Protein AF-A0A919SUX9-F1 (afdb_monomer_lite)

Secondary structure (DSSP, 8-state):
-PPPEEEESS-GGG-SSS---SS---BSS----HHHHHHHHTS-GGGEEEEEEEEEEEE-TTS-EEEEEEEEEEE-S-GGGHHHHHHHHHHHHHHTT--EEEEEE-TTS---HHHHHHHTTSEEEEESSPP---B---TTSPEEE--HHHHHHHHHHHHHSPBSSSSEEE-SSBEEETTHHHHHHHHSEEESHHHHHHHHHHTT-PPPPPHHHHHHHHHHHHHHHHS--

Sequence (229 aa):
MTHPYRLIPFPPVVLLTDPAPDEVVVDDSAPVDGYDRTLLDALDLGRTTGVWRAWRIDLAVDGTASATRVYLVESAQPAEELPALAERARQAIAASGHAAAVDVHQPETPLIPYRWTARANFALLWAAAPAMGFRHPDPDGAHEPLDGDEMLDALAYLEGAPLVTDTMHTDGTWIWPAAATDRLRRLGALPDPAFAAHIRDAGRDPAPVGAVTLHRALADLVRTRVAPR

Radius of gyration: 20.36 Å; chains: 1; bounding box: 46×34×64 Å

pLDDT: mean 83.05, std 15.56, range [33.88, 96.75]

Organism: NCBI:txid47988

Foldseek 3Di:
DDFDKDKAADDCVPPPPDPDDPDQDEAQPDDQDPLNVLLVVLDPQVFWAFKWKIWIWTADPVRDIDIAIEMETEGNDDPVCFVVSQVSSQVSSVVVVHGHHYHYDYQPPDDDVVVLSNLSRIYTPDGPDDDDDADEFDPPADWAADDPQLLVQLLLALVQFDDLDPFWGDLLHYIYGNCQNVVCVVPNTHGDPVVSVVSVVVTRHRHDDTPVSSSSVNVVVVVVVPDDD

Structure (mmCIF, N/CA/C/O backbone):
data_AF-A0A919SUX9-F1
#
_entry.id   AF-A0A919SUX9-F1
#
loop_
_atom_site.group_PDB
_atom_site.id
_atom_site.type_symbol
_atom_site.label_atom_id
_atom_site.label_alt_id
_atom_site.label_comp_id
_atom_site.label_asym_id
_atom_site.label_entity_id
_atom_site.label_seq_id
_atom_site.pdbx_PDB_ins_code
_atom_site.Cartn_x
_atom_site.Cartn_y
_atom_site.Cartn_z
_atom_site.occupancy
_atom_site.B_iso_or_equiv
_atom_site.auth_seq_id
_atom_site.auth_comp_id
_atom_site.auth_asym_id
_atom_site.auth_atom_id
_atom_site.pdbx_PDB_model_num
ATOM 1 N N . MET A 1 1 ? 1.823 18.569 24.398 1.00 33.88 1 MET A N 1
ATOM 2 C CA . MET A 1 1 ? 2.938 17.601 24.347 1.00 33.88 1 MET A CA 1
ATOM 3 C C . MET A 1 1 ? 2.362 16.303 23.820 1.00 33.88 1 MET A C 1
ATOM 5 O O . MET A 1 1 ? 1.478 15.759 24.464 1.00 33.88 1 MET A O 1
ATOM 9 N N . THR A 1 2 ? 2.743 15.884 22.617 1.00 40.34 2 THR A N 1
ATOM 10 C CA . THR A 1 2 ? 2.238 14.644 22.011 1.00 40.34 2 THR A CA 1
ATOM 11 C C . THR A 1 2 ? 2.990 13.481 22.644 1.00 40.34 2 THR A C 1
ATOM 13 O O . THR A 1 2 ? 4.215 13.437 22.551 1.00 40.34 2 THR A O 1
ATOM 16 N N . HIS A 1 3 ? 2.288 12.588 23.341 1.00 47.44 3 HIS A N 1
ATOM 17 C CA . HIS A 1 3 ? 2.902 11.365 23.850 1.00 47.44 3 HIS A CA 1
ATOM 18 C C . HIS A 1 3 ? 3.412 10.533 22.662 1.00 47.44 3 HIS A C 1
ATOM 20 O O . HIS A 1 3 ? 2.676 10.391 21.680 1.00 47.44 3 HIS A O 1
ATOM 26 N N . PRO A 1 4 ? 4.660 10.032 22.696 1.00 62.88 4 PRO A N 1
ATOM 27 C CA . PRO A 1 4 ? 5.164 9.178 21.634 1.00 62.88 4 PRO A CA 1
ATOM 28 C C . PRO A 1 4 ? 4.358 7.879 21.645 1.00 62.88 4 PRO A C 1
ATOM 30 O O . PRO A 1 4 ? 4.370 7.145 22.631 1.00 62.88 4 PRO A O 1
ATOM 33 N N . TYR A 1 5 ? 3.641 7.617 20.558 1.00 62.28 5 TYR A N 1
ATOM 34 C CA . TYR A 1 5 ? 2.975 6.343 20.331 1.00 62.28 5 TYR A CA 1
ATOM 35 C C . TYR A 1 5 ? 3.711 5.572 19.241 1.00 62.28 5 TYR A C 1
ATOM 37 O O . TYR A 1 5 ? 4.268 6.164 18.313 1.00 62.28 5 TYR A O 1
ATOM 45 N N . ARG A 1 6 ? 3.706 4.243 19.348 1.00 74.19 6 ARG A N 1
ATOM 46 C CA . ARG A 1 6 ? 4.318 3.339 18.364 1.00 74.19 6 ARG A CA 1
ATOM 47 C C . ARG A 1 6 ? 3.236 2.506 17.692 1.00 74.19 6 ARG A C 1
ATOM 49 O O . ARG A 1 6 ? 2.325 2.049 18.369 1.00 74.19 6 ARG A O 1
ATOM 56 N N . LEU A 1 7 ? 3.335 2.296 16.384 1.00 72.69 7 LEU A N 1
ATOM 57 C CA . LEU A 1 7 ? 2.477 1.368 15.645 1.00 72.69 7 LEU A CA 1
ATOM 58 C C . LEU A 1 7 ? 3.265 0.095 15.344 1.00 72.69 7 LEU A C 1
ATOM 60 O O . LEU A 1 7 ? 4.425 0.180 14.951 1.00 72.69 7 LEU A O 1
ATOM 64 N N . ILE A 1 8 ? 2.645 -1.062 15.555 1.00 73.25 8 ILE A N 1
ATOM 65 C CA . ILE A 1 8 ? 3.226 -2.384 15.288 1.00 73.25 8 ILE A CA 1
ATOM 66 C C . ILE A 1 8 ? 2.202 -3.267 14.551 1.00 73.25 8 ILE A C 1
ATOM 68 O O . ILE A 1 8 ? 1.004 -3.167 14.832 1.00 73.25 8 ILE A O 1
ATOM 72 N N . PRO A 1 9 ? 2.626 -4.174 13.661 1.00 70.25 9 PRO A N 1
ATOM 73 C CA . PRO A 1 9 ? 1.699 -4.986 12.860 1.00 70.25 9 PRO A CA 1
ATOM 74 C C . PRO A 1 9 ? 1.143 -6.205 13.618 1.00 70.25 9 PRO A C 1
ATOM 76 O O . PRO A 1 9 ? 0.092 -6.749 13.264 1.00 70.25 9 PRO A O 1
ATOM 79 N N . PHE A 1 10 ? 1.822 -6.626 14.690 1.00 67.50 10 PHE A N 1
ATOM 80 C CA . PHE A 1 10 ? 1.519 -7.844 15.443 1.00 67.50 10 PHE A CA 1
ATOM 81 C C . PHE A 1 10 ? 0.939 -7.552 16.828 1.00 67.50 10 PHE A C 1
ATOM 83 O O . PHE A 1 10 ? 1.231 -6.504 17.408 1.00 67.50 10 PHE A O 1
ATOM 90 N N . PRO A 1 11 ? 0.128 -8.468 17.392 1.00 60.59 11 PRO A N 1
ATOM 91 C CA . PRO A 1 11 ? -0.341 -8.332 18.762 1.00 60.59 11 PRO A CA 1
ATOM 92 C C . PRO A 1 11 ? 0.835 -8.248 19.753 1.00 60.59 11 PRO A C 1
ATOM 94 O O . PRO A 1 11 ? 1.830 -8.961 19.605 1.00 60.59 11 PRO A O 1
ATOM 97 N N . PRO A 1 12 ? 0.715 -7.426 20.809 1.00 61.50 12 PRO A N 1
ATOM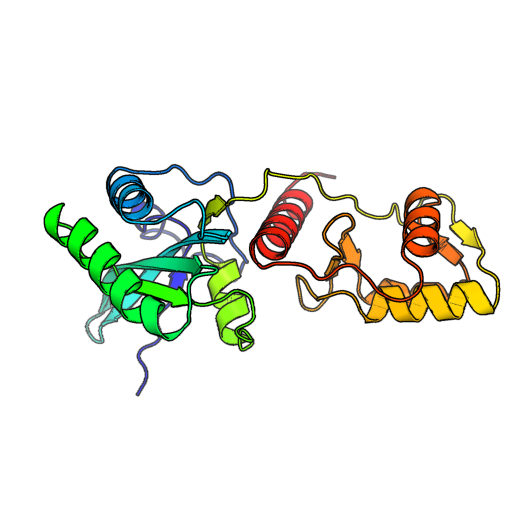 98 C CA . PRO A 1 12 ? 1.816 -7.074 21.714 1.00 61.50 12 PRO A CA 1
ATOM 99 C C . PRO A 1 12 ? 2.343 -8.226 22.581 1.00 61.50 12 PRO A C 1
ATOM 101 O O . PRO A 1 12 ? 3.325 -8.042 23.294 1.00 61.50 12 PRO A O 1
ATOM 104 N N . VAL A 1 13 ? 1.752 -9.425 22.511 1.00 56.50 13 VAL A N 1
ATOM 105 C CA . VAL A 1 13 ? 2.256 -10.620 23.217 1.00 56.50 13 VAL A CA 1
ATOM 106 C C . VAL A 1 13 ? 3.697 -10.959 22.789 1.00 56.50 13 VAL A C 1
ATOM 108 O O . VAL A 1 13 ? 4.426 -11.592 23.542 1.00 56.50 13 VAL A O 1
ATOM 111 N N . VAL A 1 14 ? 4.138 -10.468 21.624 1.00 49.53 14 VAL A N 1
ATOM 112 C CA . VAL A 1 14 ? 5.489 -10.667 21.068 1.00 49.53 14 VAL A CA 1
ATOM 113 C C . VAL A 1 14 ? 6.520 -9.627 21.571 1.00 49.53 14 VAL A C 1
ATOM 115 O O . VAL A 1 14 ? 7.696 -9.741 21.253 1.00 49.53 14 VAL A O 1
ATOM 118 N N . LEU A 1 15 ? 6.137 -8.620 22.373 1.00 47.47 15 LEU A N 1
ATOM 119 C CA . LEU A 1 15 ? 6.971 -7.417 22.584 1.00 47.47 15 LEU A CA 1
ATOM 120 C C . LEU A 1 15 ? 7.422 -7.099 24.010 1.00 47.47 15 LEU A C 1
ATOM 122 O O . LEU A 1 15 ? 8.122 -6.109 24.205 1.00 47.47 15 LEU A O 1
ATOM 126 N N . LEU A 1 16 ? 7.064 -7.889 25.020 1.00 46.47 16 LEU A N 1
ATOM 127 C CA . LEU A 1 16 ? 7.477 -7.561 26.392 1.00 46.47 16 LEU A CA 1
ATOM 128 C C . LEU A 1 16 ? 8.936 -7.935 26.717 1.00 46.47 16 LEU A C 1
ATOM 130 O O . LEU A 1 16 ? 9.382 -7.662 27.828 1.00 46.47 16 LEU A O 1
ATOM 134 N N . THR A 1 17 ? 9.691 -8.523 25.782 1.00 40.19 17 THR A N 1
ATOM 135 C CA . THR A 1 17 ? 11.058 -9.014 26.053 1.00 40.19 17 THR A CA 1
ATOM 136 C C . THR A 1 17 ? 12.153 -8.547 25.098 1.00 40.19 17 THR A C 1
ATOM 138 O O . THR A 1 17 ? 13.303 -8.894 25.340 1.00 40.19 17 THR A O 1
ATOM 141 N N . ASP A 1 18 ? 11.865 -7.745 24.073 1.00 36.72 18 ASP A N 1
ATOM 142 C CA . ASP A 1 18 ? 12.903 -7.274 23.145 1.00 36.72 18 ASP A CA 1
ATOM 143 C C . ASP A 1 18 ? 12.576 -5.851 22.668 1.00 36.72 18 ASP A C 1
ATOM 145 O O . ASP A 1 18 ? 11.411 -5.590 22.338 1.00 36.72 18 AS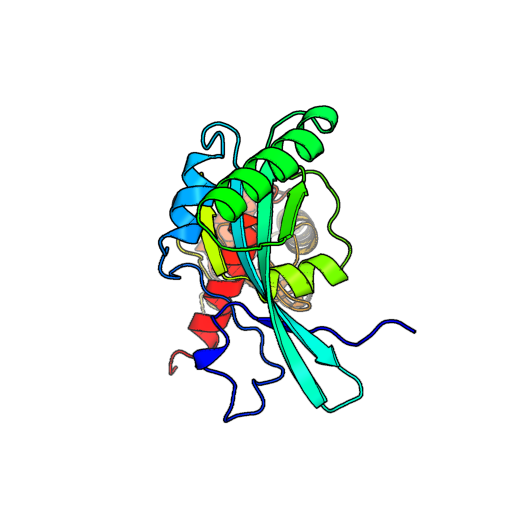P A O 1
ATOM 149 N N . PRO A 1 19 ? 13.528 -4.896 22.620 1.00 38.22 19 PRO A N 1
ATOM 150 C CA . PRO A 1 19 ? 13.328 -3.694 21.824 1.00 38.22 19 PRO A CA 1
ATOM 151 C C . PRO A 1 19 ? 13.039 -4.122 20.383 1.00 38.22 19 PRO A C 1
ATOM 153 O O . PRO A 1 19 ? 13.941 -4.528 19.658 1.00 38.22 19 PRO A O 1
ATOM 156 N N . ALA A 1 20 ? 11.770 -4.050 19.963 1.00 44.03 20 ALA A N 1
ATOM 157 C CA . ALA A 1 20 ? 11.439 -4.316 18.570 1.00 44.03 20 ALA A CA 1
ATOM 158 C C . ALA A 1 20 ? 12.286 -3.396 17.685 1.00 44.03 20 ALA A C 1
ATOM 160 O O . ALA A 1 20 ? 12.331 -2.191 17.975 1.00 44.03 20 ALA A O 1
ATOM 161 N N . PRO A 1 21 ? 12.928 -3.947 16.645 1.00 42.62 21 PRO A N 1
ATOM 162 C CA . PRO A 1 21 ? 13.951 -3.251 15.882 1.00 42.62 21 PRO A CA 1
ATOM 163 C C . PRO A 1 21 ? 13.400 -1.959 15.265 1.00 42.62 21 PRO A C 1
ATOM 165 O O . PRO A 1 21 ? 12.194 -1.829 15.043 1.00 42.62 21 PRO A O 1
ATOM 168 N N . ASP A 1 22 ? 14.290 -1.026 14.926 1.00 51.19 22 ASP A N 1
ATOM 169 C CA . ASP A 1 22 ? 14.010 0.130 14.050 1.00 51.19 22 ASP A CA 1
ATOM 170 C C . ASP A 1 22 ? 13.652 -0.297 12.602 1.00 51.19 22 ASP A C 1
ATOM 172 O O . ASP A 1 22 ? 13.662 0.501 11.666 1.00 51.19 22 ASP A O 1
ATOM 176 N N . GLU A 1 23 ? 13.372 -1.583 12.397 1.00 56.00 23 GLU A N 1
ATOM 177 C CA . GLU A 1 23 ? 13.182 -2.234 11.115 1.00 56.00 23 GLU A CA 1
ATOM 178 C C . GLU A 1 23 ? 11.712 -2.186 10.692 1.00 56.00 23 GLU A C 1
ATOM 180 O O . GLU A 1 23 ? 10.789 -2.286 11.502 1.00 56.00 23 GLU A O 1
ATOM 185 N N . VAL A 1 24 ? 11.498 -2.024 9.390 1.00 57.44 24 VAL A N 1
ATOM 186 C CA . VAL A 1 24 ? 10.174 -2.080 8.773 1.00 57.44 24 VAL A CA 1
ATOM 187 C C . VAL A 1 24 ? 9.641 -3.510 8.866 1.00 57.44 24 VAL A C 1
ATOM 189 O O . VAL A 1 24 ? 10.214 -4.424 8.276 1.00 57.44 24 VAL A O 1
ATOM 192 N N . VAL A 1 25 ? 8.525 -3.699 9.573 1.00 62.00 25 VAL A N 1
ATOM 193 C CA . VAL A 1 25 ? 7.867 -5.001 9.733 1.00 62.00 25 VAL A CA 1
ATOM 194 C C . VAL A 1 25 ? 6.543 -4.983 8.970 1.00 62.00 25 VAL A C 1
ATOM 196 O O . VAL A 1 25 ? 5.573 -4.371 9.411 1.00 62.00 25 VAL A O 1
ATOM 199 N N . VAL A 1 26 ? 6.503 -5.659 7.820 1.00 68.75 26 VAL A N 1
ATOM 200 C CA . VAL A 1 26 ? 5.313 -5.759 6.957 1.00 68.75 26 VAL A CA 1
ATOM 201 C C . VAL A 1 26 ? 4.869 -7.215 6.869 1.00 68.75 26 VAL A C 1
ATOM 203 O O . VAL A 1 26 ? 5.700 -8.091 6.642 1.00 68.75 26 VAL A O 1
ATOM 206 N N . ASP A 1 27 ? 3.569 -7.474 7.022 1.00 69.62 27 ASP A N 1
ATOM 207 C CA . ASP A 1 27 ? 2.983 -8.811 6.872 1.00 69.62 27 ASP A CA 1
ATOM 208 C C . ASP A 1 27 ? 1.681 -8.747 6.063 1.00 69.62 27 ASP A C 1
ATOM 210 O O . ASP A 1 27 ? 0.728 -8.071 6.450 1.00 69.62 27 ASP A O 1
ATOM 214 N N . ASP A 1 28 ? 1.629 -9.468 4.944 1.00 72.69 28 ASP A N 1
ATOM 215 C CA . ASP A 1 28 ? 0.432 -9.635 4.109 1.00 72.69 28 ASP A CA 1
ATOM 216 C C . ASP A 1 28 ? -0.252 -11.002 4.279 1.00 72.69 28 ASP A C 1
ATOM 218 O O . ASP A 1 28 ? -1.220 -11.306 3.582 1.00 72.69 28 ASP A O 1
ATOM 222 N N . SER A 1 29 ? 0.258 -11.819 5.202 1.00 69.12 29 SER A N 1
ATOM 223 C CA . SER A 1 29 ? -0.204 -13.170 5.520 1.00 69.12 29 SER A CA 1
ATOM 224 C C . SER A 1 29 ? -0.791 -13.276 6.929 1.00 69.12 29 SER A C 1
ATOM 226 O O . SER A 1 29 ? -1.039 -14.376 7.433 1.00 69.12 29 SER A O 1
ATOM 228 N N . ALA A 1 30 ? -1.021 -12.131 7.574 1.00 72.75 30 ALA A N 1
ATOM 229 C CA . ALA A 1 30 ? -1.392 -12.082 8.973 1.00 72.75 30 ALA A CA 1
ATOM 230 C C . ALA A 1 30 ? -2.693 -12.851 9.247 1.00 72.75 30 ALA A C 1
ATOM 232 O O . ALA A 1 30 ? -3.691 -12.676 8.540 1.00 72.75 30 ALA A O 1
ATOM 233 N N . PRO A 1 31 ? -2.736 -13.665 10.318 1.00 78.31 31 PRO A N 1
ATOM 234 C CA . PRO A 1 31 ? -3.943 -14.392 10.662 1.00 78.31 31 PRO A CA 1
ATOM 235 C C . PRO A 1 31 ? -5.070 -13.423 11.042 1.00 78.31 31 PRO A C 1
ATOM 237 O O . PRO A 1 31 ? -4.873 -12.465 11.802 1.00 78.31 31 PRO A O 1
ATOM 240 N N . VAL A 1 32 ? -6.262 -13.724 10.524 1.00 86.44 32 VAL A N 1
ATOM 241 C CA . VAL A 1 32 ? -7.519 -13.013 10.793 1.00 86.44 32 VAL A CA 1
ATOM 242 C C . VAL A 1 32 ? -8.199 -13.644 12.012 1.00 86.44 32 VAL A C 1
ATOM 244 O O . VAL A 1 32 ? -8.613 -14.812 11.981 1.00 86.44 32 VAL A O 1
ATOM 247 N N . ASP A 1 33 ? -8.323 -12.881 13.098 1.00 87.88 33 ASP A N 1
ATOM 248 C CA . ASP A 1 33 ? -8.989 -13.322 14.328 1.00 87.88 33 ASP A CA 1
ATOM 249 C C . ASP A 1 33 ? -10.499 -12.999 14.347 1.00 87.88 33 ASP A C 1
ATOM 251 O O . ASP A 1 33 ? -11.095 -12.659 13.325 1.00 87.88 33 ASP A O 1
ATOM 255 N N . GLY A 1 34 ? -11.167 -13.213 15.485 1.00 87.06 34 GLY A N 1
ATOM 256 C CA . GLY A 1 34 ? -12.608 -12.972 15.616 1.00 87.06 34 GLY A CA 1
ATOM 257 C C . GLY A 1 34 ? -13.001 -11.498 15.473 1.00 87.06 34 GLY A C 1
ATOM 258 O O . GLY A 1 34 ? -14.012 -11.205 14.846 1.00 87.06 34 GLY A O 1
ATOM 259 N N . TYR A 1 35 ? -12.190 -10.571 15.990 1.00 91.94 35 TYR A N 1
ATOM 260 C CA . TYR A 1 35 ? -12.469 -9.135 15.890 1.00 91.94 35 TYR A CA 1
ATOM 261 C C . TYR A 1 35 ? -12.210 -8.614 14.479 1.00 91.94 35 TYR A C 1
ATOM 263 O O . TYR A 1 35 ? -12.949 -7.762 13.990 1.00 91.94 35 TYR A O 1
ATOM 271 N N . ASP A 1 36 ? -11.202 -9.168 13.804 1.00 92.12 36 ASP A N 1
ATOM 272 C CA . ASP A 1 36 ? -10.945 -8.870 12.397 1.00 92.12 36 ASP A CA 1
ATOM 273 C C . ASP A 1 36 ? -12.114 -9.319 11.514 1.00 92.12 36 ASP A C 1
ATOM 275 O O . ASP A 1 36 ? -12.541 -8.564 10.645 1.00 92.12 36 ASP A O 1
ATOM 279 N N . ARG A 1 37 ? -12.688 -10.505 11.767 1.00 93.50 37 ARG A N 1
ATOM 280 C CA . ARG A 1 37 ? -13.903 -10.956 11.066 1.00 93.50 37 ARG A CA 1
ATOM 281 C C . ARG A 1 37 ? -15.084 -10.024 11.325 1.00 93.50 37 ARG A C 1
ATOM 283 O O . ARG A 1 37 ? -15.707 -9.592 10.368 1.00 93.50 37 ARG A O 1
ATOM 290 N N . THR A 1 38 ? -15.322 -9.635 12.581 1.00 95.62 38 THR A N 1
ATOM 291 C CA . THR A 1 38 ? -16.378 -8.668 12.931 1.00 95.62 38 THR A CA 1
ATOM 292 C C . THR A 1 38 ? -16.234 -7.349 12.171 1.00 95.62 38 THR A C 1
ATOM 294 O O . THR A 1 38 ? -17.233 -6.788 11.726 1.00 95.62 38 THR A O 1
ATOM 297 N N . LEU A 1 39 ? -15.004 -6.844 12.009 1.00 95.56 39 LEU A N 1
ATOM 298 C CA . LEU A 1 39 ? -14.755 -5.672 11.175 1.00 95.56 39 LEU A CA 1
ATOM 299 C C . LEU A 1 39 ? -15.121 -5.951 9.716 1.00 95.56 39 LEU A C 1
ATOM 301 O O . LEU A 1 39 ? -15.879 -5.182 9.139 1.00 95.56 39 LEU A O 1
ATOM 305 N N . LEU A 1 40 ? -14.570 -7.014 9.123 1.00 95.38 40 LEU A N 1
ATOM 306 C CA . LEU A 1 40 ? -14.762 -7.336 7.706 1.00 95.38 40 LEU A CA 1
ATOM 307 C C . LEU A 1 40 ? -16.243 -7.543 7.359 1.00 95.38 40 LEU A C 1
ATOM 309 O O . LEU A 1 40 ? -16.692 -7.039 6.334 1.00 95.38 40 LEU A O 1
ATOM 313 N N . ASP A 1 41 ? -17.005 -8.191 8.240 1.00 95.31 41 ASP A N 1
ATOM 314 C CA . ASP A 1 41 ? -18.447 -8.410 8.085 1.00 95.31 41 ASP A CA 1
ATOM 315 C C . ASP A 1 41 ? -19.258 -7.101 8.161 1.00 95.31 41 ASP A C 1
ATOM 317 O O . ASP A 1 41 ? -20.365 -7.017 7.629 1.00 95.31 41 ASP A O 1
ATOM 321 N N . ALA A 1 42 ? -18.720 -6.062 8.810 1.00 95.44 42 ALA A N 1
ATOM 322 C CA . ALA A 1 42 ? -19.342 -4.740 8.892 1.00 95.44 42 ALA A CA 1
ATOM 323 C C . ALA A 1 42 ? -19.039 -3.842 7.675 1.00 95.44 42 ALA A C 1
ATOM 325 O O . ALA A 1 42 ? -19.622 -2.757 7.554 1.00 95.44 42 ALA A O 1
ATOM 326 N N . LEU A 1 43 ? -18.123 -4.255 6.792 1.00 96.12 43 LEU A N 1
ATOM 327 C CA . LEU A 1 43 ? -17.724 -3.507 5.602 1.00 96.12 43 LEU A CA 1
ATOM 328 C C . LEU A 1 43 ? -18.482 -3.983 4.357 1.00 96.12 43 LEU A C 1
ATOM 330 O O . LEU A 1 43 ? -18.783 -5.162 4.192 1.00 96.12 43 LEU A O 1
ATOM 334 N N . ASP A 1 44 ? -18.714 -3.065 3.416 1.00 94.62 44 ASP A N 1
ATOM 335 C CA . ASP A 1 44 ? -19.059 -3.438 2.042 1.00 94.62 44 ASP A CA 1
ATOM 336 C C . ASP A 1 44 ? -17.768 -3.765 1.283 1.00 94.62 44 ASP A C 1
ATOM 338 O O . ASP A 1 44 ? -17.088 -2.875 0.758 1.00 94.62 44 ASP A O 1
ATOM 342 N N . LEU A 1 45 ? -17.407 -5.049 1.243 1.00 93.56 45 LEU A N 1
ATOM 343 C CA . LEU A 1 45 ? -16.198 -5.505 0.556 1.00 93.56 45 LEU A CA 1
ATOM 344 C C . LEU A 1 45 ? -16.240 -5.251 -0.959 1.00 93.56 45 LEU A C 1
ATOM 346 O O . LEU A 1 45 ? -15.186 -5.126 -1.572 1.00 93.56 45 LEU A O 1
ATOM 350 N N . GLY A 1 46 ? -17.423 -5.086 -1.564 1.00 93.75 46 GLY A N 1
ATOM 351 C CA . GLY A 1 46 ? -17.548 -4.691 -2.972 1.00 93.75 46 GLY A CA 1
ATOM 352 C C . GLY A 1 46 ? -17.097 -3.252 -3.243 1.00 93.75 46 GLY A C 1
ATOM 353 O O . GLY A 1 46 ? -16.809 -2.899 -4.385 1.00 93.75 46 GLY A O 1
ATOM 354 N N . ARG A 1 47 ? -17.007 -2.424 -2.195 1.00 94.19 47 ARG A N 1
ATOM 355 C CA . ARG A 1 47 ? -16.523 -1.037 -2.246 1.00 94.19 47 ARG A CA 1
ATOM 356 C C . ARG A 1 47 ? -15.264 -0.806 -1.412 1.00 94.19 47 ARG A C 1
ATOM 358 O O . ARG A 1 47 ? -14.840 0.337 -1.268 1.00 94.19 47 ARG A O 1
ATOM 365 N N . THR A 1 48 ? -14.672 -1.855 -0.852 1.00 94.94 48 THR A N 1
ATOM 366 C CA . THR A 1 48 ? -13.449 -1.769 -0.047 1.00 94.94 48 THR A CA 1
ATOM 367 C C . THR A 1 48 ? -12.260 -2.159 -0.919 1.00 94.94 48 THR A C 1
ATOM 369 O O . THR A 1 48 ? -12.311 -3.164 -1.619 1.00 94.94 48 THR A O 1
ATOM 372 N N . THR A 1 49 ? -11.174 -1.392 -0.874 1.00 93.00 49 THR A N 1
ATOM 373 C CA . THR A 1 49 ? -9.947 -1.693 -1.630 1.00 93.00 49 THR A CA 1
ATOM 374 C C . THR A 1 49 ? -8.987 -2.540 -0.802 1.00 93.00 49 THR A C 1
ATOM 376 O O . THR A 1 49 ? -8.446 -3.535 -1.290 1.00 93.00 49 THR A O 1
ATOM 379 N N . GLY A 1 50 ? -8.798 -2.169 0.467 1.00 92.06 50 GLY A N 1
ATOM 380 C CA . GLY A 1 50 ? -7.882 -2.841 1.380 1.00 92.06 50 GLY A CA 1
ATOM 381 C C . GLY A 1 50 ? -8.202 -2.558 2.842 1.00 92.06 50 GLY A C 1
ATOM 382 O O . GLY A 1 50 ? -8.730 -1.499 3.189 1.00 92.06 50 GLY A O 1
ATOM 383 N N . VAL A 1 51 ? -7.879 -3.529 3.692 1.00 93.50 51 VAL A N 1
ATOM 384 C CA . VAL A 1 51 ? -8.050 -3.468 5.143 1.00 93.50 51 VAL A CA 1
ATOM 385 C C . VAL A 1 51 ? -6.747 -3.871 5.806 1.00 93.50 51 VAL A C 1
ATOM 387 O O . VAL A 1 51 ? -6.224 -4.961 5.565 1.00 93.50 51 VAL A O 1
ATOM 390 N N . TRP A 1 52 ? -6.250 -3.004 6.679 1.00 92.44 52 TRP A N 1
ATOM 391 C CA . TRP A 1 52 ? -5.018 -3.214 7.420 1.00 92.44 52 TRP A CA 1
ATOM 392 C C . TRP A 1 52 ? -5.257 -3.136 8.927 1.00 92.44 52 TRP A C 1
ATOM 394 O O . TRP A 1 52 ? -6.123 -2.390 9.388 1.00 92.44 52 TRP A O 1
ATOM 404 N N . ARG A 1 53 ? -4.434 -3.845 9.702 1.00 91.88 53 ARG A N 1
ATOM 405 C CA . ARG A 1 53 ? -4.440 -3.839 11.171 1.00 91.88 53 ARG A CA 1
ATOM 406 C C . ARG A 1 53 ? -3.069 -3.500 11.737 1.00 91.88 53 ARG A C 1
ATOM 408 O O . ARG A 1 53 ? -2.075 -4.093 11.341 1.00 91.88 53 ARG A O 1
ATOM 415 N N . ALA A 1 54 ? -3.042 -2.647 12.747 1.00 88.06 54 ALA A N 1
ATOM 416 C CA . ALA A 1 54 ? -1.900 -2.466 13.631 1.00 88.06 54 ALA A CA 1
ATOM 417 C C . ALA A 1 54 ? -2.352 -2.394 15.089 1.00 88.06 54 ALA A C 1
ATOM 419 O O . ALA A 1 54 ? -3.543 -2.366 15.410 1.00 88.06 54 ALA A O 1
ATOM 420 N N . TRP A 1 55 ? -1.378 -2.327 15.980 1.00 85.81 55 TRP A N 1
ATOM 421 C CA . TRP A 1 55 ? -1.559 -1.991 17.377 1.00 85.81 55 TRP A CA 1
ATOM 422 C C . TRP A 1 55 ? -0.811 -0.701 17.665 1.00 85.81 55 TRP A C 1
ATOM 424 O O . TRP A 1 55 ? 0.373 -0.580 17.363 1.00 85.81 55 TRP A O 1
ATOM 434 N N . ARG A 1 56 ? -1.507 0.271 18.248 1.00 85.50 56 ARG A N 1
ATOM 435 C CA . ARG A 1 56 ? -0.895 1.467 18.812 1.00 85.50 56 ARG A CA 1
ATOM 436 C C . ARG A 1 56 ? -0.503 1.182 20.252 1.00 85.50 56 ARG A C 1
ATOM 438 O O . ARG A 1 56 ? -1.370 0.877 21.067 1.00 85.50 56 ARG A O 1
ATOM 445 N N . ILE A 1 57 ? 0.784 1.288 20.544 1.00 82.38 57 ILE A N 1
ATOM 446 C CA . ILE A 1 57 ? 1.333 1.211 21.890 1.00 82.38 57 ILE A CA 1
ATOM 447 C C . ILE A 1 57 ? 1.476 2.630 22.423 1.00 82.38 57 ILE A C 1
ATOM 449 O O . ILE A 1 57 ? 2.242 3.427 21.878 1.00 82.38 57 ILE A O 1
ATOM 453 N N . ASP A 1 58 ? 0.729 2.922 23.479 1.00 81.50 58 ASP A N 1
ATOM 454 C CA . ASP A 1 58 ? 0.760 4.188 24.199 1.00 81.50 58 ASP A CA 1
ATOM 455 C C . ASP A 1 58 ? 1.447 3.955 25.554 1.00 81.50 58 ASP A C 1
ATOM 457 O O . ASP A 1 58 ? 1.037 3.068 26.310 1.00 81.50 58 ASP A O 1
ATOM 461 N N . LEU A 1 59 ? 2.493 4.732 25.859 1.00 79.06 59 LEU A N 1
ATOM 462 C CA . LEU A 1 59 ? 3.227 4.662 27.126 1.00 79.06 59 LEU A CA 1
ATOM 463 C C . LEU A 1 59 ? 2.845 5.842 28.026 1.00 79.06 59 LEU A C 1
ATOM 465 O O . LEU A 1 59 ? 3.058 7.007 27.675 1.00 79.06 59 LEU A O 1
ATOM 469 N N . ALA A 1 60 ? 2.286 5.539 29.192 1.00 79.69 60 ALA A N 1
ATOM 470 C CA . ALA A 1 60 ? 1.969 6.526 30.210 1.00 79.69 60 ALA A CA 1
ATOM 471 C C . ALA A 1 60 ? 3.234 7.011 30.940 1.00 79.69 60 ALA A C 1
ATOM 473 O O . ALA A 1 60 ? 4.276 6.356 30.945 1.00 79.69 60 ALA A O 1
ATOM 474 N N . VAL A 1 61 ? 3.135 8.178 31.585 1.00 78.38 61 VAL A N 1
ATOM 475 C CA . VAL A 1 61 ? 4.251 8.800 32.329 1.00 78.38 61 VAL A CA 1
ATOM 476 C C . VAL A 1 61 ? 4.731 7.921 33.490 1.00 78.38 61 VAL A C 1
ATOM 478 O O . VAL A 1 61 ? 5.902 7.966 33.849 1.00 78.38 61 VAL A O 1
ATOM 481 N N . ASP A 1 62 ? 3.843 7.101 34.051 1.00 82.69 62 ASP A N 1
ATOM 482 C CA . ASP A 1 62 ? 4.151 6.136 35.112 1.00 82.69 62 ASP A CA 1
ATOM 483 C C . ASP A 1 62 ? 4.793 4.831 34.597 1.00 82.69 62 ASP A C 1
ATOM 485 O O . ASP A 1 62 ? 5.070 3.928 35.384 1.00 82.69 62 ASP A O 1
ATOM 489 N N . GLY A 1 63 ? 5.047 4.731 33.287 1.00 75.56 63 GLY A N 1
ATOM 490 C CA . GLY A 1 63 ? 5.623 3.555 32.640 1.00 75.56 63 GLY A CA 1
ATOM 491 C C . GLY A 1 63 ? 4.601 2.488 32.243 1.00 75.56 63 GLY A C 1
ATOM 492 O O . GLY A 1 63 ? 4.991 1.469 31.673 1.00 75.56 63 GLY A O 1
ATOM 493 N N . THR A 1 64 ? 3.306 2.697 32.489 1.00 79.31 64 THR A N 1
ATOM 494 C CA . THR A 1 64 ? 2.261 1.758 32.064 1.00 79.31 64 THR A CA 1
ATOM 495 C C . THR A 1 64 ? 2.092 1.805 30.547 1.00 79.31 64 THR A C 1
ATOM 497 O O . THR A 1 64 ? 1.800 2.857 29.978 1.00 79.31 64 THR A O 1
ATOM 500 N N . ALA A 1 65 ? 2.243 0.663 29.875 1.00 79.69 65 ALA A N 1
ATOM 501 C CA . ALA A 1 65 ? 1.959 0.533 28.449 1.00 79.69 65 ALA A CA 1
ATOM 502 C C . ALA A 1 65 ? 0.516 0.065 28.225 1.00 79.69 65 ALA A C 1
ATOM 504 O O . ALA A 1 65 ? 0.031 -0.849 28.893 1.00 79.69 65 ALA A O 1
ATOM 505 N N . SER A 1 66 ? -0.158 0.657 27.243 1.00 81.56 66 SER A N 1
ATOM 506 C CA . SER A 1 66 ? -1.447 0.183 26.740 1.00 81.56 66 SER A CA 1
ATOM 507 C C . SER A 1 66 ? -1.357 -0.083 25.244 1.00 81.56 66 SER A C 1
ATOM 509 O O . SER A 1 66 ? -0.580 0.556 24.539 1.00 81.56 66 SER A O 1
ATOM 511 N N . ALA A 1 67 ? -2.135 -1.051 24.765 1.00 84.50 67 ALA A N 1
ATOM 512 C CA . ALA A 1 67 ? -2.172 -1.427 23.362 1.00 84.50 67 ALA A CA 1
ATOM 513 C C . ALA A 1 67 ? -3.593 -1.268 22.822 1.00 84.50 67 ALA A C 1
ATOM 515 O O . ALA A 1 67 ? -4.514 -1.956 23.260 1.00 84.50 67 ALA A O 1
ATOM 516 N N . THR A 1 68 ? -3.760 -0.372 21.857 1.00 87.06 68 THR A N 1
ATOM 517 C CA . THR A 1 68 ? -5.030 -0.138 21.167 1.00 87.06 68 THR A CA 1
ATOM 518 C C . THR A 1 68 ? -4.973 -0.775 19.790 1.00 87.06 68 THR A C 1
ATOM 520 O O . THR A 1 68 ? -4.062 -0.483 19.019 1.00 87.06 68 THR A O 1
ATOM 523 N N . ARG A 1 69 ? -5.951 -1.612 19.438 1.00 90.25 69 ARG A N 1
ATOM 524 C CA . ARG A 1 69 ? -6.066 -2.117 18.067 1.00 90.25 69 ARG A CA 1
ATOM 525 C C . ARG A 1 69 ? -6.511 -0.990 17.131 1.00 90.25 69 ARG A C 1
ATOM 527 O O . ARG A 1 69 ? -7.449 -0.257 17.447 1.00 90.25 69 ARG A O 1
ATOM 534 N N . VAL A 1 70 ? -5.841 -0.851 15.992 1.00 90.94 70 VAL A N 1
ATOM 535 C CA . VAL A 1 70 ? -6.110 0.176 14.980 1.00 90.94 70 VAL A CA 1
ATOM 536 C C . VAL A 1 70 ? -6.339 -0.491 13.634 1.00 90.94 70 VAL A C 1
ATOM 538 O O . VAL A 1 70 ? -5.510 -1.278 13.180 1.00 90.94 70 VAL A O 1
ATOM 541 N N . TYR A 1 71 ? -7.440 -0.140 12.983 1.00 92.56 71 TYR A N 1
ATOM 542 C CA . TYR A 1 71 ? -7.746 -0.546 11.622 1.00 92.56 71 TYR A CA 1
ATOM 543 C C . TYR A 1 71 ? -7.665 0.643 10.680 1.00 92.56 71 TYR A C 1
ATOM 545 O O . TYR A 1 71 ? -8.179 1.718 10.987 1.00 92.56 71 TYR A O 1
ATOM 553 N N . LEU A 1 72 ? -7.038 0.420 9.530 1.00 91.25 72 LEU A N 1
ATOM 554 C CA . LEU A 1 72 ? -7.059 1.337 8.401 1.00 91.25 72 LEU A CA 1
ATOM 555 C C . LEU A 1 72 ? -7.863 0.673 7.286 1.00 91.25 72 LEU A C 1
ATOM 557 O O . LEU A 1 72 ? -7.570 -0.462 6.909 1.00 91.25 72 LEU A O 1
ATOM 561 N N . VAL A 1 73 ? -8.870 1.367 6.774 1.00 93.12 73 VAL A N 1
ATOM 562 C CA . VAL A 1 73 ? -9.743 0.881 5.706 1.00 93.12 73 VAL A CA 1
ATOM 563 C C . VAL A 1 73 ? -9.682 1.862 4.548 1.00 93.12 73 VAL A C 1
ATOM 565 O O . VAL A 1 73 ? -9.975 3.046 4.702 1.00 93.12 73 VAL A O 1
ATOM 568 N N . GLU A 1 74 ? -9.332 1.359 3.374 1.00 92.44 74 GLU A N 1
ATOM 569 C CA . GLU A 1 74 ? -9.430 2.121 2.136 1.00 92.44 74 GLU A CA 1
ATOM 570 C C . GLU A 1 74 ? -10.716 1.726 1.406 1.00 92.44 74 GLU A C 1
ATOM 572 O O . GLU A 1 74 ? -10.951 0.543 1.154 1.00 92.44 74 GLU A O 1
ATOM 577 N N . SER A 1 75 ? -11.561 2.709 1.093 1.00 93.94 75 SER A N 1
ATOM 578 C CA . SER A 1 75 ? -12.907 2.501 0.551 1.00 93.94 75 SER A CA 1
ATOM 579 C C . SER A 1 75 ? -13.196 3.449 -0.610 1.00 93.94 75 SER A C 1
ATOM 581 O O . SER A 1 75 ? -12.902 4.640 -0.542 1.00 93.94 75 SER A O 1
ATOM 583 N N . ALA A 1 76 ? -13.826 2.926 -1.661 1.00 93.44 76 ALA A N 1
ATOM 584 C CA . ALA A 1 76 ? -14.306 3.679 -2.818 1.00 93.44 76 ALA A CA 1
ATOM 585 C C . ALA A 1 76 ? -15.677 4.348 -2.580 1.00 93.44 76 ALA A C 1
ATOM 587 O O . ALA A 1 76 ? -16.269 4.905 -3.504 1.00 93.44 76 ALA A O 1
ATOM 588 N N . GLN A 1 77 ? -16.218 4.277 -1.358 1.00 94.19 77 GLN A N 1
ATOM 589 C CA . GLN A 1 77 ? -17.434 5.007 -0.988 1.00 94.19 77 GLN A CA 1
ATOM 590 C C . GLN A 1 77 ? -17.219 6.536 -1.046 1.00 94.19 77 GLN A C 1
ATOM 592 O O . GLN A 1 77 ? -16.081 7.005 -0.922 1.00 94.19 77 GLN A O 1
ATOM 597 N N . PRO A 1 78 ? -18.296 7.327 -1.223 1.00 93.81 78 PRO A N 1
ATOM 598 C CA . PRO A 1 78 ? -18.239 8.786 -1.140 1.00 93.81 78 PRO A CA 1
ATOM 599 C C . PRO A 1 78 ? -17.663 9.276 0.196 1.00 93.81 78 PRO A C 1
ATOM 601 O O . PRO A 1 78 ? -17.877 8.658 1.241 1.00 93.81 78 PRO A O 1
ATOM 604 N N . ALA A 1 79 ? -16.933 10.395 0.170 1.00 91.25 79 ALA A N 1
ATOM 605 C CA . ALA A 1 79 ? -16.201 10.917 1.328 1.00 91.25 79 ALA A CA 1
ATOM 606 C C . ALA A 1 79 ? -17.121 11.211 2.529 1.00 91.25 79 ALA A C 1
ATOM 608 O O . ALA A 1 79 ? -16.751 10.984 3.680 1.00 91.25 79 ALA A O 1
ATOM 609 N N . GLU A 1 80 ? -18.339 11.673 2.256 1.00 94.25 80 GLU A N 1
ATOM 610 C CA . GLU A 1 80 ? -19.388 11.963 3.230 1.00 94.25 80 GLU A CA 1
ATOM 611 C C . GLU A 1 80 ? -19.932 10.713 3.943 1.00 94.25 80 GLU A C 1
ATOM 613 O O . GLU A 1 80 ? -20.447 10.817 5.057 1.00 94.25 80 GLU A O 1
ATOM 618 N N . GLU A 1 81 ? -19.784 9.526 3.348 1.00 94.94 81 GLU A N 1
ATOM 619 C CA . GLU A 1 81 ? -20.236 8.257 3.929 1.00 94.94 81 GLU A CA 1
ATOM 620 C C . GLU A 1 81 ? -19.174 7.615 4.838 1.00 94.94 81 GLU A C 1
ATOM 622 O O . GLU A 1 81 ? -19.505 6.797 5.705 1.00 94.94 81 GLU A O 1
ATOM 627 N N . LEU A 1 82 ? -17.899 8.000 4.691 1.00 94.50 82 LEU A N 1
ATOM 628 C CA . LEU A 1 82 ? -16.782 7.371 5.404 1.00 94.50 82 LEU A CA 1
ATOM 629 C C . LEU A 1 82 ? -16.860 7.499 6.935 1.00 94.50 82 LEU A C 1
ATOM 631 O O . LEU A 1 82 ? -16.628 6.489 7.606 1.00 94.50 82 LEU A O 1
ATOM 635 N N . PRO A 1 83 ? -17.230 8.654 7.534 1.00 95.50 83 PRO A N 1
ATOM 636 C CA . PRO A 1 83 ? -17.363 8.754 8.988 1.00 95.50 83 PRO A CA 1
ATOM 637 C C . PRO A 1 83 ? -18.429 7.805 9.546 1.00 95.50 83 PRO A C 1
ATOM 639 O O . PRO A 1 83 ? -18.232 7.187 10.593 1.00 95.50 83 PRO A O 1
ATOM 642 N N . ALA A 1 84 ? -19.544 7.644 8.826 1.00 95.69 84 ALA A N 1
ATOM 643 C CA . ALA A 1 84 ? -20.603 6.722 9.213 1.00 95.69 84 ALA A CA 1
ATOM 644 C C . ALA A 1 84 ? -20.150 5.259 9.085 1.00 95.69 84 ALA A C 1
ATOM 646 O O . ALA A 1 84 ? -20.490 4.441 9.938 1.00 95.69 84 ALA A O 1
ATOM 647 N N . LEU A 1 85 ? -19.361 4.923 8.058 1.00 96.44 85 LEU A N 1
ATOM 648 C CA . LEU A 1 85 ? -18.749 3.598 7.933 1.00 96.44 85 LEU A CA 1
ATOM 649 C C . LEU A 1 85 ? -17.789 3.306 9.095 1.00 96.44 85 LEU A C 1
ATOM 651 O O . LEU A 1 85 ? -17.892 2.245 9.710 1.00 96.44 85 LEU A O 1
ATOM 655 N N . ALA A 1 86 ? -16.910 4.255 9.435 1.00 96.19 86 ALA A N 1
ATOM 656 C CA . ALA A 1 86 ? -15.972 4.131 10.549 1.00 96.19 86 ALA A CA 1
ATOM 657 C C . ALA A 1 86 ? -16.694 3.920 11.892 1.00 96.19 86 ALA A C 1
ATOM 659 O O . ALA A 1 86 ? -16.291 3.079 12.697 1.00 96.19 86 ALA A O 1
ATOM 660 N N . GLU A 1 87 ? -17.787 4.656 12.128 1.00 96.75 87 GLU A N 1
ATOM 661 C CA . GLU A 1 87 ? -18.636 4.496 13.312 1.00 96.75 87 GLU A CA 1
ATOM 662 C C . GLU A 1 87 ? -19.278 3.110 13.373 1.00 96.75 87 GLU A C 1
ATOM 664 O O . GLU A 1 87 ? -19.152 2.437 14.394 1.00 96.75 87 GLU A O 1
ATOM 669 N N . ARG A 1 88 ? -19.909 2.649 12.284 1.00 96.31 88 ARG A N 1
ATOM 670 C CA . ARG A 1 88 ? -20.537 1.317 12.236 1.00 96.31 88 ARG A CA 1
ATOM 671 C C . ARG A 1 88 ? -19.529 0.205 12.514 1.00 96.31 88 ARG A C 1
ATOM 673 O O . ARG A 1 88 ? -19.797 -0.671 13.331 1.00 96.31 88 ARG A O 1
ATOM 680 N N . ALA A 1 89 ? -18.361 0.271 11.881 1.00 96.25 89 ALA A N 1
ATOM 681 C CA . ALA A 1 89 ? -17.272 -0.677 12.090 1.00 96.25 89 ALA A CA 1
ATOM 682 C C . ALA A 1 89 ? -16.813 -0.712 13.559 1.00 96.25 89 ALA A C 1
ATOM 684 O O . ALA A 1 89 ? -16.709 -1.778 14.168 1.00 96.25 89 ALA A O 1
ATOM 685 N N . ARG A 1 90 ? -16.599 0.458 14.170 1.00 96.56 90 ARG A N 1
ATOM 686 C CA . ARG A 1 90 ? -16.206 0.559 15.581 1.00 96.56 90 ARG A CA 1
ATOM 687 C C . ARG A 1 90 ? -17.299 0.064 16.531 1.00 96.56 90 ARG A C 1
ATOM 689 O O . ARG A 1 90 ? -16.976 -0.590 17.520 1.00 96.56 90 ARG A O 1
ATOM 696 N N . GLN A 1 91 ? -18.572 0.328 16.237 1.00 96.00 91 GLN A N 1
ATOM 697 C CA . GLN A 1 91 ? -19.704 -0.188 17.013 1.00 96.00 91 GLN A CA 1
ATOM 698 C C . GLN A 1 91 ? -19.821 -1.712 16.925 1.00 96.00 91 GLN A C 1
ATOM 700 O O . GLN A 1 91 ? -20.056 -2.354 17.946 1.00 96.00 91 GLN A O 1
ATOM 705 N N . ALA A 1 92 ? -19.612 -2.297 15.742 1.00 95.75 92 ALA A N 1
ATOM 706 C CA . ALA A 1 92 ? -19.629 -3.748 15.561 1.00 95.75 92 ALA A CA 1
ATOM 707 C C . ALA A 1 92 ? -18.561 -4.432 16.431 1.00 95.75 92 ALA A C 1
ATOM 709 O O . ALA A 1 92 ? -18.857 -5.383 17.155 1.00 95.75 92 ALA A O 1
ATOM 710 N N . ILE A 1 93 ? -17.338 -3.893 16.445 1.00 94.88 93 ILE A N 1
ATOM 711 C CA . ILE A 1 93 ? -16.255 -4.408 17.295 1.00 94.88 93 ILE A CA 1
ATOM 712 C C . ILE A 1 93 ? -16.588 -4.200 18.783 1.00 94.88 93 ILE A C 1
ATOM 714 O O . ILE A 1 93 ? -16.450 -5.135 19.574 1.00 94.88 93 ILE A O 1
ATOM 718 N N . ALA A 1 94 ? -17.108 -3.029 19.167 1.00 94.31 94 ALA A N 1
ATOM 719 C CA . ALA A 1 94 ? -17.530 -2.753 20.544 1.00 94.31 94 ALA A CA 1
ATOM 720 C C . ALA A 1 94 ? -18.602 -3.732 21.045 1.00 94.31 94 ALA A C 1
ATOM 722 O O . ALA A 1 94 ? -18.512 -4.215 22.174 1.00 94.31 94 ALA A O 1
ATOM 723 N N . ALA A 1 95 ? -19.567 -4.093 20.196 1.00 94.12 95 ALA A N 1
ATOM 724 C CA . ALA A 1 95 ? -20.600 -5.077 20.516 1.00 94.12 95 ALA A CA 1
ATOM 725 C C . ALA A 1 95 ? -20.031 -6.489 20.758 1.00 94.12 95 ALA A C 1
ATOM 727 O O . ALA A 1 95 ? -20.634 -7.274 21.486 1.00 94.12 95 ALA A O 1
ATOM 728 N N . SER A 1 96 ? -18.850 -6.797 20.209 1.00 91.06 96 SER A N 1
ATOM 729 C CA . SER A 1 96 ? -18.112 -8.040 20.481 1.00 91.06 96 SER A CA 1
ATOM 730 C C . SER A 1 96 ? -17.241 -7.994 21.749 1.00 91.06 96 SER A C 1
ATOM 732 O O . SER A 1 96 ? -16.548 -8.961 22.053 1.00 91.06 96 SER A O 1
ATOM 734 N N . GLY A 1 97 ? -17.281 -6.892 22.512 1.00 89.38 97 GLY A N 1
ATOM 735 C CA . GLY A 1 97 ? -16.561 -6.739 23.780 1.00 89.38 97 GLY A CA 1
ATOM 736 C C . GLY A 1 97 ? -15.134 -6.196 23.653 1.00 89.38 97 GLY A C 1
ATOM 737 O O . GLY A 1 97 ? -14.355 -6.318 24.599 1.00 89.38 97 GLY A O 1
ATOM 738 N N . HIS A 1 98 ? -14.773 -5.593 22.514 1.00 88.81 98 HIS A N 1
ATOM 739 C CA . HIS A 1 98 ? -13.440 -5.030 22.284 1.00 88.81 98 HIS A CA 1
ATOM 740 C C . HIS A 1 98 ? -13.501 -3.587 21.781 1.00 88.81 98 HIS A C 1
ATOM 742 O O . HIS A 1 98 ? -14.419 -3.203 21.068 1.00 88.81 98 HIS A O 1
ATOM 748 N N . ALA A 1 99 ? -12.506 -2.773 22.125 1.00 88.56 99 ALA A N 1
ATOM 749 C CA . ALA A 1 99 ? -12.385 -1.414 21.610 1.00 88.56 99 ALA A CA 1
ATOM 750 C C . ALA A 1 99 ? -11.297 -1.359 20.534 1.00 88.56 99 ALA A C 1
ATOM 752 O O . ALA A 1 99 ? -10.197 -1.871 20.731 1.00 88.56 99 ALA A O 1
ATOM 753 N N . ALA A 1 100 ? -11.592 -0.702 19.414 1.00 91.12 100 ALA A N 1
ATOM 754 C CA . ALA A 1 100 ? -10.628 -0.464 18.350 1.00 91.12 100 ALA A CA 1
ATOM 755 C C . ALA A 1 100 ? -10.807 0.938 17.762 1.00 91.12 100 ALA A C 1
ATOM 757 O O . ALA A 1 100 ? -11.923 1.460 17.680 1.00 91.12 100 ALA A O 1
ATOM 758 N N . ALA A 1 101 ? -9.701 1.534 17.327 1.00 91.75 101 ALA A N 1
ATOM 759 C CA . ALA A 1 101 ? -9.738 2.686 16.442 1.00 91.75 101 ALA A CA 1
ATOM 760 C C . ALA A 1 101 ? -9.942 2.197 15.002 1.00 91.75 101 ALA A C 1
ATOM 762 O O . ALA A 1 101 ? -9.316 1.225 14.585 1.00 91.75 101 ALA A O 1
ATOM 763 N N . VAL A 1 102 ? -10.803 2.875 14.248 1.00 94.06 102 VAL A N 1
ATOM 764 C CA . VAL A 1 102 ? -11.055 2.583 12.833 1.00 94.06 102 VAL A CA 1
ATOM 765 C C . VAL A 1 102 ? -10.935 3.891 12.066 1.00 94.06 102 VAL A C 1
ATOM 767 O O . VAL A 1 102 ? -11.693 4.823 12.333 1.00 94.06 102 VAL A O 1
ATOM 770 N N . ASP A 1 103 ? -9.971 3.957 11.154 1.00 91.06 103 ASP A N 1
ATOM 771 C CA . ASP A 1 103 ? -9.782 5.066 10.221 1.00 91.06 103 ASP A CA 1
ATOM 772 C C . ASP A 1 103 ? -10.171 4.602 8.814 1.00 91.06 103 ASP A C 1
ATOM 774 O O . ASP A 1 103 ? -9.735 3.542 8.360 1.00 91.06 103 ASP A O 1
ATOM 778 N N . VAL A 1 104 ? -11.018 5.379 8.143 1.00 92.69 104 VAL A N 1
ATOM 779 C CA . VAL A 1 104 ? -11.546 5.067 6.813 1.00 92.69 104 VAL A CA 1
ATOM 780 C C . VAL A 1 104 ? -11.222 6.230 5.890 1.00 92.69 104 VAL A C 1
ATOM 782 O O . VAL A 1 104 ? -11.579 7.371 6.180 1.00 92.69 104 VAL A O 1
ATOM 785 N N . HIS A 1 105 ? -10.593 5.944 4.754 1.00 89.31 105 HIS A N 1
ATOM 786 C CA . HIS A 1 105 ? -10.228 6.963 3.775 1.00 89.31 105 HIS A CA 1
ATOM 787 C C . HIS A 1 105 ? -10.440 6.484 2.333 1.00 89.31 105 HIS A C 1
ATOM 789 O O . HIS A 1 105 ? -10.583 5.289 2.070 1.00 89.31 105 HIS A O 1
ATOM 795 N N . GLN A 1 106 ? -10.447 7.427 1.389 1.00 89.94 106 GLN A N 1
ATOM 796 C CA . GLN A 1 106 ? -10.497 7.116 -0.041 1.00 89.94 106 GLN A CA 1
ATOM 797 C C . GLN A 1 106 ? -9.088 6.824 -0.592 1.00 89.94 106 GLN A C 1
ATOM 799 O O . GLN A 1 106 ? -8.115 7.365 -0.050 1.00 89.94 106 GLN A O 1
ATOM 804 N N . PRO A 1 107 ? -8.958 6.037 -1.681 1.00 79.75 107 PRO A N 1
ATOM 805 C CA . PRO A 1 107 ? -7.669 5.763 -2.327 1.00 79.75 107 PRO A CA 1
ATOM 806 C C . PRO A 1 107 ? -6.919 7.029 -2.765 1.00 79.75 107 PRO A C 1
ATOM 808 O O . PRO A 1 107 ? -5.710 7.132 -2.593 1.00 79.75 107 PRO A O 1
ATOM 811 N N . GLU A 1 108 ? -7.660 8.019 -3.266 1.00 67.81 108 GLU A N 1
ATOM 812 C CA . GLU A 1 108 ? -7.157 9.291 -3.809 1.00 67.81 108 GLU A CA 1
ATOM 813 C C . GLU A 1 108 ? -6.635 10.251 -2.721 1.00 67.81 108 GLU A C 1
ATOM 815 O O . GLU A 1 108 ? -6.102 11.316 -3.025 1.00 67.81 108 GLU A O 1
ATOM 820 N N . THR A 1 109 ? -6.828 9.929 -1.435 1.00 65.62 109 THR A N 1
ATOM 821 C CA . THR A 1 109 ? -6.431 10.818 -0.336 1.00 65.62 109 THR A CA 1
ATOM 822 C C . THR A 1 109 ? -4.906 10.805 -0.201 1.00 65.62 109 THR A C 1
ATOM 824 O O . THR A 1 109 ? -4.361 9.768 0.190 1.00 65.62 109 THR A O 1
ATOM 827 N N . PRO A 1 110 ? -4.195 11.929 -0.445 1.00 56.22 110 PRO A N 1
ATOM 828 C CA . PRO A 1 110 ? -2.744 11.960 -0.350 1.00 56.22 110 PRO A CA 1
ATOM 829 C C . PRO A 1 110 ? -2.308 11.556 1.054 1.00 56.22 110 PRO A C 1
ATOM 831 O O . PRO A 1 110 ? -2.628 12.211 2.053 1.00 56.22 110 PRO A O 1
ATOM 834 N N . LEU A 1 111 ? -1.573 10.455 1.150 1.00 54.03 111 LEU A N 1
ATOM 835 C CA . LEU A 1 111 ? -0.969 10.063 2.406 1.00 54.03 111 LEU A CA 1
ATOM 836 C C . LEU A 1 111 ? 0.266 10.926 2.627 1.00 54.03 111 LEU A C 1
ATOM 838 O O . LEU A 1 111 ? 1.278 10.767 1.950 1.00 54.03 111 LEU A O 1
ATOM 842 N N . ILE A 1 112 ? 0.188 11.840 3.595 1.00 50.78 112 ILE A N 1
ATOM 843 C CA . ILE A 1 112 ? 1.378 12.524 4.109 1.00 50.78 112 ILE A CA 1
ATOM 844 C C . ILE A 1 112 ? 2.454 11.481 4.480 1.00 50.78 112 ILE A C 1
ATOM 846 O O . ILE A 1 112 ? 2.087 10.399 4.944 1.00 50.78 112 ILE A O 1
ATOM 850 N N . PRO A 1 113 ? 3.761 11.771 4.337 1.00 45.31 113 PRO A N 1
ATOM 851 C CA . PRO A 1 113 ? 4.849 10.807 4.570 1.00 45.31 113 PRO A CA 1
ATOM 852 C C . PRO A 1 113 ? 4.762 10.040 5.903 1.00 45.31 113 PRO A C 1
ATOM 854 O O . PRO A 1 113 ? 5.104 8.866 5.983 1.00 45.31 113 PRO A O 1
ATOM 857 N N . TYR A 1 114 ? 4.191 10.656 6.940 1.00 47.66 114 TYR A N 1
ATOM 858 C CA . TYR A 1 114 ? 3.905 10.000 8.218 1.00 47.66 114 TYR A CA 1
ATOM 859 C C . TYR A 1 114 ? 2.928 8.805 8.114 1.00 47.66 114 TYR A C 1
ATOM 861 O O . TYR A 1 114 ? 3.088 7.796 8.798 1.00 47.66 114 TYR A O 1
ATOM 869 N N . ARG A 1 115 ? 1.924 8.879 7.232 1.00 54.00 115 ARG A N 1
ATOM 870 C CA . ARG A 1 115 ? 0.958 7.795 6.981 1.00 54.00 115 ARG A CA 1
ATOM 871 C C . ARG A 1 115 ? 1.543 6.663 6.126 1.00 54.00 115 ARG A C 1
ATOM 873 O O . ARG A 1 115 ? 1.060 5.537 6.215 1.00 54.00 115 ARG A O 1
ATOM 880 N N . TRP A 1 116 ? 2.611 6.929 5.374 1.00 54.75 116 TRP A N 1
ATOM 881 C CA . TRP A 1 116 ? 3.414 5.891 4.720 1.00 54.75 116 TRP A CA 1
ATOM 882 C C . TRP A 1 116 ? 4.187 5.051 5.734 1.00 54.75 116 TRP A C 1
ATOM 884 O O . TRP A 1 116 ? 4.087 3.825 5.715 1.00 54.75 116 TRP A O 1
ATOM 894 N N . THR A 1 117 ? 4.864 5.697 6.689 1.00 53.25 117 THR A N 1
ATOM 895 C CA . THR A 1 117 ? 5.504 4.997 7.814 1.00 53.25 117 THR A CA 1
ATOM 896 C C . THR A 1 117 ? 4.474 4.250 8.662 1.00 53.25 117 THR A C 1
ATOM 898 O O . THR A 1 117 ? 4.746 3.144 9.117 1.00 53.25 117 THR A O 1
ATOM 901 N N . ALA A 1 118 ? 3.264 4.798 8.825 1.00 56.53 118 ALA A N 1
ATOM 902 C CA . ALA A 1 118 ? 2.173 4.083 9.478 1.00 56.53 118 ALA A CA 1
ATOM 903 C C . ALA A 1 118 ? 1.796 2.806 8.706 1.00 56.53 118 ALA A C 1
ATOM 905 O O . ALA A 1 118 ? 1.812 1.745 9.308 1.00 56.53 118 ALA A O 1
ATOM 906 N N . ARG A 1 119 ? 1.555 2.851 7.386 1.00 66.00 119 ARG A N 1
ATOM 907 C CA . ARG A 1 119 ? 1.202 1.660 6.577 1.00 66.00 119 ARG A CA 1
ATOM 908 C C . ARG A 1 119 ? 2.267 0.564 6.559 1.00 66.00 119 ARG A C 1
ATOM 910 O O . ARG A 1 119 ? 1.911 -0.611 6.522 1.00 66.00 119 ARG A O 1
ATOM 917 N N . ALA A 1 120 ? 3.542 0.941 6.613 1.00 65.19 120 ALA A N 1
ATOM 918 C CA . ALA A 1 120 ? 4.669 0.017 6.741 1.00 65.19 120 ALA A CA 1
ATOM 919 C C . ALA A 1 120 ? 4.709 -0.731 8.091 1.00 65.19 120 ALA A C 1
ATOM 921 O O . ALA A 1 120 ? 5.524 -1.625 8.259 1.00 65.19 120 ALA A O 1
ATOM 922 N N . ASN A 1 121 ? 3.850 -0.367 9.049 1.00 73.25 121 ASN A N 1
ATOM 923 C CA . ASN A 1 121 ? 3.732 -1.004 10.363 1.00 73.25 121 ASN A CA 1
ATOM 924 C C . ASN A 1 121 ? 2.352 -1.639 10.590 1.00 73.25 121 ASN A C 1
ATOM 926 O O . ASN A 1 121 ? 1.981 -1.919 11.730 1.00 73.25 121 ASN A O 1
ATOM 930 N N . PHE A 1 122 ? 1.559 -1.827 9.535 1.00 76.94 122 PHE A N 1
ATOM 931 C CA . PHE A 1 122 ? 0.305 -2.568 9.619 1.00 76.94 122 PHE A CA 1
ATOM 932 C C . PHE A 1 122 ? 0.464 -3.922 8.932 1.00 76.94 122 PHE A C 1
ATOM 934 O O . PHE A 1 122 ? 1.281 -4.084 8.036 1.00 76.94 122 PHE A O 1
ATOM 941 N N . ALA A 1 123 ? -0.355 -4.881 9.329 1.00 88.19 123 ALA A N 1
ATOM 942 C CA . ALA A 1 123 ? -0.580 -6.112 8.602 1.00 88.19 123 ALA A CA 1
ATOM 943 C C . ALA A 1 123 ? -1.758 -5.950 7.631 1.00 88.19 123 ALA A C 1
ATOM 945 O O . ALA A 1 123 ? -2.806 -5.434 8.033 1.00 88.19 123 ALA A O 1
ATOM 946 N N . LEU A 1 124 ? -1.625 -6.397 6.382 1.00 90.44 124 LEU A N 1
ATOM 947 C CA . LEU A 1 124 ? -2.746 -6.460 5.439 1.00 90.44 124 LEU A CA 1
ATOM 948 C C . LEU A 1 124 ? -3.637 -7.661 5.791 1.00 90.44 124 LEU A C 1
ATOM 950 O O . LEU A 1 124 ? -3.201 -8.804 5.723 1.00 90.44 124 LEU A O 1
ATOM 954 N N . LEU A 1 125 ? -4.892 -7.395 6.163 1.00 91.25 125 LEU A N 1
ATOM 955 C CA . LEU A 1 125 ? -5.876 -8.428 6.512 1.00 91.25 125 LEU A CA 1
ATOM 956 C C . LEU A 1 125 ? -6.694 -8.888 5.307 1.00 91.25 125 LEU A C 1
ATOM 958 O O . LEU A 1 125 ? -7.074 -10.052 5.211 1.00 91.25 125 LEU A O 1
ATOM 962 N N . TRP A 1 126 ? -7.022 -7.952 4.417 1.00 92.69 126 TRP A N 1
ATOM 963 C CA . TRP A 1 126 ? -7.846 -8.214 3.245 1.00 92.69 126 TRP A CA 1
ATOM 964 C C . TRP A 1 126 ? -7.577 -7.180 2.153 1.00 92.69 126 TRP A C 1
ATOM 966 O O . TRP A 1 126 ? -7.323 -6.012 2.445 1.00 92.69 126 TRP A O 1
ATOM 976 N N . ALA A 1 127 ? -7.675 -7.596 0.892 1.00 92.12 127 ALA A N 1
ATOM 977 C CA . ALA A 1 127 ? -7.666 -6.703 -0.259 1.00 92.12 127 ALA A CA 1
ATOM 978 C C . ALA A 1 127 ? -8.539 -7.252 -1.390 1.00 92.12 127 ALA A C 1
ATOM 980 O O . ALA A 1 127 ? -8.575 -8.464 -1.606 1.00 92.12 127 ALA A O 1
ATOM 981 N N . ALA A 1 128 ? -9.170 -6.353 -2.148 1.00 90.19 128 ALA A N 1
ATOM 982 C CA . ALA A 1 128 ? -9.977 -6.718 -3.312 1.00 90.19 128 ALA A CA 1
ATOM 983 C C . ALA A 1 128 ? -9.125 -7.335 -4.432 1.00 90.19 128 ALA A C 1
ATOM 985 O O . ALA A 1 128 ? -9.529 -8.298 -5.082 1.00 90.19 128 ALA A O 1
ATOM 986 N N . ALA A 1 129 ? -7.928 -6.783 -4.654 1.00 85.81 129 ALA A N 1
ATOM 987 C CA . ALA A 1 129 ? -7.004 -7.292 -5.655 1.00 85.81 129 ALA A CA 1
ATOM 988 C C . ALA A 1 129 ? -6.319 -8.583 -5.161 1.00 85.81 129 ALA A C 1
ATOM 990 O O . ALA A 1 129 ? -5.776 -8.596 -4.044 1.00 85.81 129 ALA A O 1
ATOM 991 N N . PRO A 1 130 ? -6.253 -9.649 -5.983 1.00 81.38 130 PRO A N 1
ATOM 992 C CA . PRO A 1 130 ? -5.532 -10.869 -5.627 1.00 81.38 130 PRO A CA 1
ATOM 993 C C . PRO A 1 130 ? -4.042 -10.580 -5.415 1.00 81.38 130 PRO A C 1
ATOM 995 O O . PRO A 1 130 ? -3.512 -9.597 -5.935 1.00 81.38 130 PRO A O 1
ATOM 998 N N . ALA A 1 131 ? -3.365 -11.417 -4.628 1.00 76.44 131 ALA A N 1
ATOM 999 C CA . ALA A 1 131 ? -1.917 -11.321 -4.473 1.00 76.44 131 ALA A CA 1
ATOM 1000 C C . ALA A 1 131 ? -1.230 -11.562 -5.828 1.00 76.44 131 ALA A C 1
ATOM 1002 O O . ALA A 1 131 ? -1.548 -12.526 -6.524 1.00 76.44 131 ALA A O 1
ATOM 1003 N N . MET A 1 132 ? -0.304 -10.677 -6.192 1.00 75.31 132 MET A N 1
ATOM 1004 C CA . MET A 1 132 ? 0.526 -10.789 -7.391 1.00 75.31 132 MET A CA 1
ATOM 1005 C C . MET A 1 132 ? 1.991 -10.878 -6.963 1.00 75.31 132 MET A C 1
ATOM 1007 O O . MET A 1 132 ? 2.364 -10.320 -5.930 1.00 75.31 132 MET A O 1
ATOM 1011 N N . GLY A 1 133 ? 2.803 -11.607 -7.729 1.00 84.81 133 GLY A N 1
ATOM 1012 C CA . GLY A 1 133 ? 4.250 -11.652 -7.521 1.00 84.81 133 GLY A CA 1
ATOM 1013 C C . GLY A 1 133 ? 4.932 -10.455 -8.178 1.00 84.81 133 GLY A C 1
ATOM 1014 O O . GLY A 1 133 ? 4.546 -10.069 -9.281 1.00 84.81 133 GLY A O 1
ATOM 1015 N N . PHE A 1 134 ? 5.951 -9.907 -7.517 1.00 91.94 134 PHE A N 1
ATOM 1016 C CA . PHE A 1 134 ? 6.791 -8.849 -8.073 1.00 91.94 134 PHE A CA 1
ATOM 1017 C C . PHE A 1 134 ? 8.012 -9.432 -8.775 1.00 91.94 134 PHE A C 1
ATOM 1019 O O . PHE A 1 134 ? 8.521 -10.494 -8.408 1.00 91.94 134 PHE A O 1
ATOM 1026 N N . ARG A 1 135 ? 8.488 -8.719 -9.792 1.00 94.38 135 ARG A N 1
ATOM 1027 C CA . ARG A 1 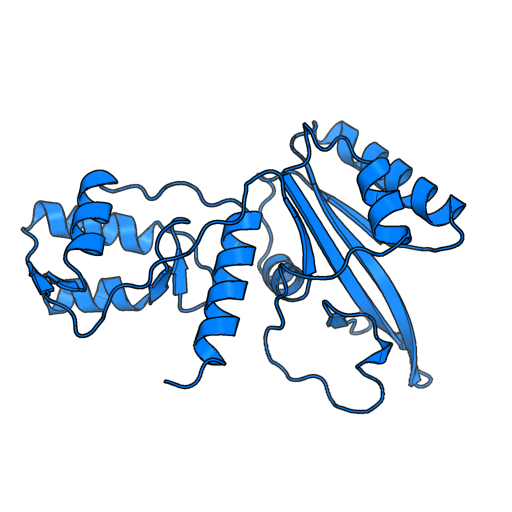135 ? 9.752 -9.003 -10.472 1.00 94.38 135 ARG A CA 1
ATOM 1028 C C . ARG A 1 135 ? 10.793 -7.959 -10.089 1.00 94.38 135 ARG A C 1
ATOM 1030 O O . ARG A 1 135 ? 10.465 -6.794 -9.887 1.00 94.38 135 ARG A O 1
ATOM 1037 N N . HIS A 1 136 ? 12.050 -8.376 -10.036 1.00 94.12 136 HIS A N 1
ATOM 1038 C CA . HIS A 1 136 ? 13.194 -7.492 -9.819 1.00 94.12 136 HIS A CA 1
ATOM 1039 C C . HIS A 1 136 ? 14.093 -7.591 -11.050 1.00 94.12 136 HIS A C 1
ATOM 1041 O O . HIS A 1 136 ? 14.381 -8.721 -11.451 1.00 94.12 136 HIS A O 1
ATOM 1047 N N . PRO A 1 137 ? 14.522 -6.471 -11.660 1.00 92.94 137 PRO A N 1
ATOM 1048 C CA . PRO A 1 137 ? 15.461 -6.519 -12.773 1.00 92.94 137 PRO A CA 1
ATOM 1049 C C . PRO A 1 137 ? 16.744 -7.217 -12.335 1.00 92.94 137 PRO A C 1
ATOM 1051 O O . PRO A 1 137 ? 17.315 -6.854 -11.303 1.00 92.94 137 PRO A O 1
ATOM 1054 N N . ASP A 1 138 ? 17.200 -8.191 -13.117 1.00 89.62 138 ASP A N 1
ATOM 1055 C CA . ASP A 1 138 ? 18.485 -8.846 -12.884 1.00 89.62 138 ASP A CA 1
ATOM 1056 C C . ASP A 1 138 ? 19.632 -7.856 -13.175 1.00 89.62 138 ASP A C 1
ATOM 1058 O O . ASP A 1 138 ? 19.861 -7.515 -14.341 1.00 89.62 138 ASP A O 1
ATOM 1062 N N . PRO A 1 139 ? 20.361 -7.361 -12.153 1.00 82.75 139 PRO A N 1
ATOM 1063 C CA . PRO A 1 139 ? 21.407 -6.362 -12.358 1.00 82.75 139 PRO A CA 1
ATOM 1064 C C . PRO A 1 139 ? 22.620 -6.919 -13.110 1.00 82.75 139 PRO A C 1
ATOM 1066 O O . PRO A 1 139 ? 23.353 -6.138 -13.717 1.00 82.75 139 PRO A O 1
ATOM 1069 N N . ASP A 1 140 ? 22.822 -8.236 -13.062 1.00 84.06 140 ASP A N 1
ATOM 1070 C CA . ASP A 1 140 ? 23.913 -8.943 -13.733 1.00 84.06 140 ASP A CA 1
ATOM 1071 C C . ASP A 1 140 ? 23.448 -9.562 -15.066 1.00 84.06 140 ASP A C 1
ATOM 1073 O O . ASP A 1 140 ? 24.236 -10.177 -15.791 1.00 84.06 140 ASP A O 1
ATOM 1077 N N . GLY A 1 141 ? 22.170 -9.370 -15.406 1.00 85.00 141 GLY A N 1
ATOM 1078 C CA . GLY A 1 141 ? 21.549 -9.851 -16.627 1.00 85.00 141 GLY A CA 1
ATOM 1079 C C . GLY A 1 141 ? 22.063 -9.156 -17.890 1.00 85.00 141 GLY A C 1
ATOM 1080 O O . GLY A 1 141 ? 22.827 -8.182 -17.868 1.00 85.00 141 GLY A O 1
ATOM 1081 N N . ALA A 1 142 ? 21.610 -9.659 -19.040 1.00 89.38 142 ALA A N 1
ATOM 1082 C CA . ALA A 1 142 ? 21.898 -9.025 -20.321 1.00 89.38 142 ALA A CA 1
ATOM 1083 C C . ALA A 1 142 ? 21.381 -7.579 -20.321 1.00 89.38 142 ALA A C 1
ATOM 1085 O O . ALA A 1 142 ? 20.265 -7.307 -19.881 1.00 89.38 142 ALA A O 1
ATOM 1086 N N . HIS A 1 143 ? 22.218 -6.661 -20.795 1.00 89.88 143 HIS A N 1
ATOM 1087 C CA . HIS A 1 143 ? 21.865 -5.254 -20.889 1.00 89.88 143 HIS A CA 1
ATOM 1088 C C . HIS A 1 143 ? 21.312 -4.968 -22.278 1.00 89.88 143 HIS A C 1
ATOM 1090 O O . HIS A 1 143 ? 21.972 -5.237 -23.283 1.00 89.88 143 HIS A O 1
ATOM 1096 N N . GLU A 1 144 ? 20.109 -4.415 -22.310 1.00 92.31 144 GLU A N 1
ATOM 1097 C CA . GLU A 1 144 ? 19.411 -4.065 -23.534 1.00 92.31 144 GLU A CA 1
ATOM 1098 C C . GLU A 1 144 ? 19.706 -2.595 -23.871 1.00 92.31 144 GLU A C 1
ATOM 1100 O O . GLU A 1 144 ? 19.312 -1.710 -23.101 1.00 92.31 144 GLU A O 1
ATOM 1105 N N . PRO A 1 145 ? 20.434 -2.307 -24.966 1.00 93.94 145 PRO A N 1
ATOM 1106 C CA . PRO A 1 145 ? 20.714 -0.937 -25.373 1.00 93.94 145 PRO A CA 1
ATOM 1107 C C . PRO A 1 145 ? 19.425 -0.241 -25.811 1.00 93.94 145 PRO A C 1
ATOM 1109 O O . PRO A 1 145 ? 18.568 -0.859 -26.442 1.00 93.94 145 PRO A O 1
ATOM 1112 N N . LEU A 1 146 ? 19.318 1.048 -25.497 1.00 93.31 146 LEU A N 1
ATOM 1113 C CA . LEU A 1 146 ? 18.205 1.893 -25.919 1.00 93.31 146 LEU A CA 1
ATOM 1114 C C . LEU A 1 146 ? 18.698 2.967 -26.884 1.00 93.31 146 LEU A C 1
ATOM 1116 O O . LEU A 1 146 ? 19.808 3.491 -26.733 1.00 93.31 146 LEU A O 1
ATOM 1120 N N . ASP A 1 147 ? 17.871 3.311 -27.868 1.00 93.25 147 ASP A N 1
ATOM 1121 C CA . ASP A 1 147 ? 18.122 4.492 -28.689 1.00 93.25 147 ASP A CA 1
ATOM 1122 C C . ASP A 1 147 ? 17.789 5.804 -27.946 1.00 93.25 147 ASP A C 1
ATOM 1124 O O . ASP A 1 147 ? 17.426 5.818 -26.768 1.00 93.25 147 ASP A O 1
ATOM 1128 N N . GLY A 1 148 ? 17.992 6.944 -28.612 1.00 89.94 148 GLY A N 1
ATOM 1129 C CA . GLY A 1 148 ? 17.832 8.259 -27.989 1.00 89.94 148 GLY A CA 1
ATOM 1130 C C . GLY A 1 148 ? 16.408 8.563 -27.515 1.00 89.94 148 GLY A C 1
ATOM 1131 O O . GLY A 1 148 ? 16.252 9.165 -26.452 1.00 89.94 148 GLY A O 1
ATOM 1132 N N . ASP A 1 149 ? 15.393 8.140 -28.270 1.00 92.06 149 ASP A N 1
ATOM 1133 C CA . ASP A 1 149 ? 13.991 8.394 -27.931 1.00 92.06 149 ASP A CA 1
ATOM 1134 C C . ASP A 1 149 ? 13.519 7.387 -26.875 1.00 92.06 149 ASP A C 1
ATOM 1136 O O . ASP A 1 149 ? 12.937 7.783 -25.862 1.00 92.06 149 ASP A O 1
ATOM 1140 N N . GLU A 1 150 ? 13.882 6.110 -27.031 1.00 94.00 150 GLU A N 1
ATOM 1141 C CA . GLU A 1 150 ? 13.621 5.071 -26.030 1.00 94.00 150 GLU A CA 1
ATOM 1142 C C . GLU A 1 150 ? 14.254 5.408 -24.674 1.00 94.00 150 GLU A C 1
ATOM 1144 O O . GLU A 1 150 ? 13.660 5.166 -23.623 1.00 94.00 150 GLU A O 1
ATOM 1149 N N . MET A 1 151 ? 15.454 5.994 -24.667 1.00 94.88 151 MET A N 1
ATOM 1150 C CA . MET A 1 151 ? 16.125 6.390 -23.432 1.00 94.88 151 MET A CA 1
ATOM 1151 C C . MET A 1 151 ? 15.387 7.523 -22.713 1.00 94.88 151 MET A C 1
ATOM 1153 O O . MET A 1 151 ? 15.305 7.506 -21.484 1.00 94.88 151 MET A O 1
ATOM 1157 N N . LEU A 1 152 ? 14.843 8.502 -23.444 1.00 94.75 152 LEU A N 1
ATOM 1158 C CA . LEU A 1 152 ? 14.034 9.566 -22.842 1.00 94.75 152 LEU A CA 1
ATOM 1159 C C . LEU A 1 152 ? 12.742 9.007 -22.244 1.00 94.75 152 LEU A C 1
ATOM 1161 O O . LEU A 1 152 ? 12.373 9.386 -21.130 1.00 94.75 152 LEU A O 1
ATOM 1165 N N . ASP A 1 153 ? 12.096 8.084 -22.953 1.00 95.25 153 ASP A N 1
ATOM 1166 C CA . ASP A 1 153 ? 10.858 7.458 -22.501 1.00 95.25 153 ASP A CA 1
ATOM 1167 C C . ASP A 1 153 ? 11.089 6.593 -21.259 1.00 95.25 153 ASP A C 1
ATOM 1169 O O . ASP A 1 153 ? 10.378 6.731 -20.263 1.00 95.25 153 ASP A O 1
ATOM 1173 N N . ALA A 1 154 ? 12.152 5.788 -21.264 1.00 96.06 154 ALA A N 1
ATOM 1174 C CA . ALA A 1 154 ? 12.535 4.966 -20.126 1.00 96.06 154 ALA A CA 1
ATOM 1175 C C . ALA A 1 154 ? 12.925 5.804 -18.900 1.00 96.06 154 ALA A C 1
ATOM 1177 O O . ALA A 1 154 ? 12.580 5.442 -17.777 1.00 96.06 154 ALA A O 1
ATOM 1178 N N . LEU A 1 155 ? 13.616 6.937 -19.076 1.00 96.31 155 LEU A N 1
ATOM 1179 C CA . LEU A 1 155 ? 13.922 7.835 -17.958 1.00 96.31 155 LEU A CA 1
ATOM 1180 C C . LEU A 1 155 ? 12.650 8.424 -17.343 1.00 96.31 155 LEU A C 1
ATOM 1182 O O . LEU A 1 155 ? 12.524 8.415 -16.119 1.00 96.31 155 LEU A O 1
ATOM 1186 N N . ALA A 1 156 ? 11.711 8.885 -18.175 1.00 95.00 156 ALA A N 1
ATOM 1187 C CA . ALA A 1 156 ? 10.426 9.396 -17.706 1.00 95.00 156 ALA A CA 1
ATOM 1188 C C . ALA A 1 156 ? 9.641 8.319 -16.943 1.00 95.00 156 ALA A C 1
ATOM 1190 O O . ALA A 1 156 ? 9.160 8.578 -15.841 1.00 95.00 156 ALA A O 1
ATOM 1191 N N . TYR A 1 157 ? 9.608 7.097 -17.474 1.00 95.81 157 TYR A N 1
ATOM 1192 C CA . TYR A 1 157 ? 8.958 5.962 -16.831 1.00 95.81 157 TYR A CA 1
ATOM 1193 C C . TYR A 1 157 ? 9.569 5.637 -15.460 1.00 95.81 157 TYR A C 1
ATOM 1195 O O . TYR A 1 157 ? 8.857 5.519 -14.461 1.00 95.81 157 TYR A O 1
ATOM 1203 N N . LEU A 1 158 ? 10.900 5.514 -15.393 1.00 95.44 158 LEU A N 1
ATOM 1204 C CA . LEU A 1 158 ? 11.605 5.142 -14.165 1.00 95.44 158 LEU A CA 1
ATOM 1205 C C . LEU A 1 158 ? 11.445 6.198 -13.061 1.00 95.44 158 LEU A C 1
ATOM 1207 O O . LEU A 1 158 ? 11.367 5.826 -11.892 1.00 95.44 158 LEU A O 1
ATOM 1211 N N . GLU A 1 159 ? 11.412 7.487 -13.419 1.00 91.31 159 GLU A N 1
ATOM 1212 C CA . GLU A 1 159 ? 11.217 8.600 -12.475 1.00 91.31 159 GLU A CA 1
ATOM 1213 C C . GLU A 1 159 ? 9.748 8.804 -12.090 1.00 91.31 159 GLU A C 1
ATOM 1215 O O . GLU A 1 159 ? 9.461 9.213 -10.964 1.00 91.31 159 GLU A O 1
ATOM 1220 N N . GLY A 1 160 ? 8.819 8.520 -13.006 1.00 88.62 160 GLY A N 1
ATOM 1221 C CA . GLY A 1 160 ? 7.384 8.710 -12.802 1.00 88.62 160 GLY A CA 1
ATOM 1222 C C . GLY A 1 160 ? 6.743 7.677 -11.877 1.00 88.62 160 GLY A C 1
ATOM 1223 O O . GLY A 1 160 ? 5.655 7.913 -11.350 1.00 88.62 160 GLY A O 1
ATOM 1224 N N . ALA A 1 161 ? 7.397 6.534 -11.659 1.00 90.31 161 ALA A N 1
ATOM 1225 C CA . ALA A 1 161 ? 6.844 5.471 -10.835 1.00 90.31 161 ALA A CA 1
ATOM 1226 C C . ALA A 1 161 ? 6.867 5.848 -9.344 1.00 90.31 161 ALA A C 1
ATOM 1228 O O . ALA A 1 161 ? 7.823 6.467 -8.871 1.00 90.31 161 ALA A O 1
ATOM 1229 N N . PRO A 1 162 ? 5.859 5.452 -8.553 1.00 87.06 162 PRO A N 1
ATOM 1230 C CA . PRO A 1 162 ? 5.846 5.736 -7.126 1.00 87.06 162 PRO A CA 1
ATOM 1231 C C . PRO A 1 162 ? 6.971 5.015 -6.370 1.00 87.06 162 PRO A C 1
ATOM 1233 O O . PRO A 1 162 ? 7.349 3.880 -6.671 1.00 87.06 162 PRO A O 1
ATOM 1236 N N . LEU A 1 163 ? 7.470 5.686 -5.333 1.00 85.06 163 LEU A N 1
ATOM 1237 C CA . LEU A 1 163 ? 8.430 5.140 -4.377 1.00 85.06 163 LEU A CA 1
ATOM 1238 C C . LEU A 1 163 ? 7.738 4.171 -3.402 1.00 85.06 163 LEU A C 1
ATOM 1240 O O . LEU A 1 163 ? 6.721 4.506 -2.793 1.00 85.06 163 LEU A O 1
ATOM 1244 N N . VAL A 1 164 ? 8.321 2.985 -3.222 1.00 81.50 164 VAL A N 1
ATOM 1245 C CA . VAL A 1 164 ? 7.958 2.008 -2.175 1.00 81.50 164 VAL A CA 1
ATOM 1246 C C . VAL A 1 164 ? 8.774 2.258 -0.906 1.00 81.50 164 VAL A C 1
ATOM 1248 O O . VAL A 1 164 ? 8.262 2.158 0.208 1.00 81.50 164 VAL A O 1
ATOM 1251 N N . THR A 1 165 ? 10.048 2.608 -1.081 1.00 81.19 165 THR A N 1
ATOM 1252 C CA . THR A 1 165 ? 10.952 3.120 -0.041 1.00 81.19 165 THR A CA 1
ATOM 1253 C C . THR A 1 165 ? 11.626 4.386 -0.562 1.00 81.19 165 THR A C 1
ATOM 1255 O O . THR A 1 165 ? 11.425 4.766 -1.707 1.00 81.19 165 THR A O 1
ATOM 1258 N N . ASP A 1 166 ? 12.484 5.020 0.230 1.00 78.94 166 ASP A N 1
ATOM 1259 C CA . ASP A 1 166 ? 13.336 6.137 -0.214 1.00 78.94 166 ASP A CA 1
ATOM 1260 C C . ASP A 1 166 ? 14.288 5.804 -1.384 1.00 78.94 166 ASP A C 1
ATOM 1262 O O . ASP A 1 166 ? 14.888 6.697 -1.977 1.00 78.94 166 ASP A O 1
ATOM 1266 N N . THR A 1 167 ? 14.443 4.521 -1.705 1.00 84.50 167 THR A N 1
ATOM 1267 C CA . THR A 1 167 ? 15.479 3.983 -2.595 1.00 84.50 167 THR A CA 1
ATOM 1268 C C . THR A 1 167 ? 14.942 3.001 -3.632 1.00 84.50 167 THR A C 1
ATOM 1270 O O . THR A 1 167 ? 15.701 2.596 -4.512 1.00 84.50 167 THR A O 1
ATOM 1273 N N . MET A 1 168 ? 13.661 2.628 -3.562 1.00 90.00 168 MET A N 1
ATOM 1274 C CA . MET A 1 168 ? 13.031 1.635 -4.435 1.00 90.00 168 MET A CA 1
ATOM 1275 C C . MET A 1 168 ? 11.716 2.167 -5.005 1.00 90.00 168 MET A C 1
ATOM 1277 O O . MET A 1 168 ? 10.897 2.703 -4.260 1.00 90.00 168 MET A O 1
ATOM 1281 N N . HIS A 1 169 ? 11.492 1.953 -6.298 1.00 91.75 169 HIS A N 1
ATOM 1282 C CA . HIS A 1 169 ? 10.252 2.259 -7.014 1.00 91.75 169 HIS A CA 1
ATOM 1283 C C . HIS A 1 169 ? 9.482 0.986 -7.365 1.00 91.75 169 HIS A C 1
ATOM 1285 O O . HIS A 1 169 ? 10.055 -0.106 -7.386 1.00 91.75 169 HIS A O 1
ATOM 1291 N N . THR A 1 170 ? 8.194 1.137 -7.679 1.00 92.38 170 THR A N 1
ATOM 1292 C CA . THR A 1 170 ? 7.391 0.085 -8.310 1.00 92.38 170 THR A CA 1
ATOM 1293 C C . THR A 1 170 ? 6.336 0.662 -9.243 1.00 92.38 170 THR A C 1
ATOM 1295 O O . THR A 1 170 ? 5.791 1.728 -8.976 1.00 92.38 170 THR A O 1
ATOM 1298 N N . ASP A 1 171 ? 5.984 -0.082 -10.287 1.00 92.31 171 ASP A N 1
ATOM 1299 C CA . ASP A 1 171 ? 4.778 0.130 -11.102 1.00 92.31 171 ASP A CA 1
ATOM 1300 C C . ASP A 1 171 ? 3.675 -0.907 -10.807 1.00 92.31 171 ASP A C 1
ATOM 1302 O O . ASP A 1 171 ? 2.665 -0.986 -11.503 1.00 92.31 171 ASP A O 1
ATOM 1306 N N . GLY A 1 172 ? 3.878 -1.743 -9.787 1.00 90.94 172 GLY A N 1
ATOM 1307 C CA . GLY A 1 172 ? 2.985 -2.838 -9.432 1.00 90.94 172 GLY A CA 1
ATOM 1308 C C . GLY A 1 172 ? 3.299 -4.186 -10.080 1.00 90.94 172 GLY A C 1
ATOM 1309 O O . GLY A 1 172 ? 2.723 -5.184 -9.653 1.00 90.94 172 GLY A O 1
ATOM 1310 N N . THR A 1 173 ? 4.228 -4.240 -11.037 1.00 94.06 173 THR A N 1
ATOM 1311 C CA . THR A 1 173 ? 4.740 -5.491 -11.627 1.00 94.06 173 THR A CA 1
ATOM 1312 C C . THR A 1 173 ? 6.220 -5.676 -11.312 1.00 94.06 173 THR A C 1
ATOM 1314 O O . THR A 1 173 ? 6.648 -6.757 -10.898 1.00 94.06 173 THR A O 1
ATOM 1317 N N . TRP A 1 174 ? 6.999 -4.610 -11.473 1.00 95.38 174 TRP A N 1
ATOM 1318 C CA . TRP A 1 174 ? 8.429 -4.570 -11.224 1.00 95.38 174 TRP A CA 1
ATOM 1319 C C . TRP A 1 174 ? 8.753 -3.723 -9.997 1.00 95.38 174 TRP A C 1
ATOM 1321 O O . TRP A 1 174 ? 8.038 -2.780 -9.653 1.00 95.38 174 TRP A O 1
ATOM 1331 N N . ILE A 1 175 ? 9.855 -4.064 -9.337 1.00 94.81 175 ILE A N 1
ATOM 1332 C CA . ILE A 1 175 ? 10.470 -3.273 -8.276 1.00 94.81 175 ILE A CA 1
ATOM 1333 C C . ILE A 1 175 ? 11.920 -3.007 -8.672 1.00 94.81 175 ILE A C 1
ATOM 1335 O O . ILE A 1 175 ? 12.656 -3.938 -8.992 1.00 94.81 175 ILE A O 1
ATOM 1339 N N . TRP A 1 176 ? 12.351 -1.745 -8.654 1.00 94.81 176 TRP A N 1
ATOM 1340 C CA . TRP A 1 176 ? 13.708 -1.370 -9.063 1.00 94.81 176 TRP A CA 1
ATOM 1341 C C . TRP A 1 176 ? 14.307 -0.264 -8.187 1.00 94.81 176 TRP A C 1
ATOM 1343 O O . TRP A 1 176 ? 13.569 0.510 -7.574 1.00 94.81 176 TRP A O 1
ATOM 1353 N N . PRO A 1 177 ? 15.647 -0.152 -8.112 1.00 93.44 177 PRO A N 1
ATOM 1354 C CA . PRO A 1 177 ? 16.293 0.923 -7.366 1.00 93.44 177 PRO A CA 1
ATOM 1355 C C . PRO A 1 177 ? 16.091 2.289 -8.029 1.00 93.44 177 PRO A C 1
ATOM 1357 O O . PRO A 1 177 ? 16.211 2.402 -9.247 1.00 93.44 177 PRO A O 1
ATOM 1360 N N . ALA A 1 178 ? 15.947 3.354 -7.237 1.00 90.19 178 ALA A N 1
ATOM 1361 C CA . ALA A 1 178 ? 15.936 4.740 -7.726 1.00 90.19 178 ALA A CA 1
ATOM 1362 C C . ALA A 1 178 ? 17.195 5.089 -8.547 1.00 90.19 178 ALA A C 1
ATOM 1364 O O . ALA A 1 178 ? 17.141 5.859 -9.500 1.00 90.19 178 ALA A O 1
ATOM 1365 N N . ALA A 1 179 ? 18.323 4.433 -8.251 1.00 92.00 179 ALA A N 1
ATOM 1366 C CA . ALA A 1 179 ? 19.572 4.554 -9.005 1.00 92.00 179 ALA A CA 1
ATOM 1367 C C . ALA A 1 179 ? 19.523 3.967 -10.436 1.00 92.00 179 ALA A C 1
ATOM 1369 O O . ALA A 1 179 ? 20.523 4.044 -11.159 1.00 92.00 179 ALA A O 1
ATOM 1370 N N . ALA A 1 180 ? 18.412 3.350 -10.858 1.00 93.50 180 ALA A N 1
ATOM 1371 C CA . ALA A 1 180 ? 18.240 2.827 -12.213 1.00 93.50 180 ALA A CA 1
ATOM 1372 C C . ALA A 1 180 ? 18.322 3.934 -13.275 1.00 93.50 180 ALA A C 1
ATOM 1374 O O . ALA A 1 180 ? 18.928 3.716 -14.320 1.00 93.50 180 ALA A O 1
ATOM 1375 N N . THR A 1 181 ? 17.811 5.132 -12.984 1.00 94.25 181 THR A N 1
ATOM 1376 C CA . THR A 1 181 ? 17.879 6.302 -13.879 1.00 94.25 181 THR A CA 1
ATOM 1377 C C . THR A 1 181 ? 19.323 6.737 -14.110 1.00 94.25 181 THR A C 1
ATOM 1379 O O . THR A 1 181 ? 19.770 6.886 -15.246 1.00 94.25 181 THR A O 1
ATOM 1382 N N . ASP A 1 182 ? 20.104 6.848 -13.037 1.00 92.75 182 ASP A N 1
ATOM 1383 C CA . ASP A 1 182 ? 21.524 7.183 -13.112 1.00 92.75 182 ASP A CA 1
ATOM 1384 C C . ASP A 1 182 ? 22.339 6.099 -13.819 1.00 92.75 182 ASP A C 1
ATOM 1386 O O . ASP A 1 182 ? 23.291 6.403 -14.540 1.00 92.75 182 ASP A O 1
ATOM 1390 N N . ARG A 1 183 ? 21.986 4.822 -13.626 1.00 91.94 183 ARG A N 1
ATOM 1391 C CA . ARG A 1 183 ? 22.614 3.715 -14.355 1.00 91.94 183 ARG A CA 1
ATOM 1392 C C . ARG A 1 183 ? 22.291 3.792 -15.846 1.00 91.94 183 ARG A C 1
ATOM 1394 O O . ARG A 1 183 ? 23.223 3.705 -16.641 1.00 91.94 183 ARG A O 1
ATOM 1401 N N . LEU A 1 184 ? 21.029 4.017 -16.208 1.00 94.81 184 LEU A N 1
ATOM 1402 C CA . LEU A 1 184 ? 20.601 4.166 -17.595 1.00 94.81 184 LEU A CA 1
ATOM 1403 C C . LEU A 1 184 ? 21.336 5.328 -18.276 1.00 94.81 184 LEU A C 1
ATOM 1405 O O . LEU A 1 184 ? 21.932 5.127 -19.327 1.00 94.81 184 LEU A O 1
ATOM 1409 N N . ARG A 1 185 ? 21.418 6.504 -17.640 1.00 95.19 185 ARG A N 1
ATOM 1410 C CA . ARG A 1 185 ? 22.176 7.656 -18.170 1.00 95.19 185 ARG A CA 1
ATOM 1411 C C . ARG A 1 185 ? 23.649 7.344 -18.430 1.00 95.19 185 ARG A C 1
ATOM 1413 O O . ARG A 1 185 ? 24.228 7.865 -19.378 1.00 95.19 185 ARG A O 1
ATOM 1420 N N . ARG A 1 186 ? 24.278 6.540 -17.566 1.00 94.69 186 ARG A N 1
ATOM 1421 C CA . ARG A 1 186 ? 25.701 6.187 -17.694 1.00 94.69 186 ARG A CA 1
ATOM 1422 C C . ARG A 1 186 ? 25.962 5.104 -18.734 1.00 94.69 186 ARG A C 1
ATOM 1424 O O . ARG A 1 186 ? 27.000 5.155 -19.385 1.00 94.69 186 ARG A O 1
ATOM 1431 N N . LEU A 1 187 ? 25.089 4.103 -18.818 1.00 93.00 187 LEU A N 1
ATOM 1432 C CA . LEU A 1 187 ? 25.319 2.901 -19.623 1.00 93.00 187 LEU A CA 1
ATOM 1433 C C . LEU A 1 187 ? 24.581 2.919 -20.967 1.00 93.00 187 LEU A C 1
ATOM 1435 O O . LEU A 1 187 ? 24.949 2.152 -21.849 1.00 93.00 187 LEU A O 1
ATOM 1439 N N . GLY A 1 188 ? 23.555 3.760 -21.128 1.00 94.88 188 GLY A N 1
ATOM 1440 C CA . GLY A 1 188 ? 22.696 3.785 -22.318 1.00 94.88 188 GLY A CA 1
ATOM 1441 C C . GLY A 1 188 ? 21.897 2.494 -22.525 1.00 94.88 188 GLY A C 1
ATOM 1442 O O . GLY A 1 188 ? 21.464 2.208 -23.637 1.00 94.88 188 GLY A O 1
ATOM 1443 N N . ALA A 1 189 ? 21.752 1.682 -21.477 1.00 94.81 189 ALA A N 1
ATOM 1444 C CA . ALA A 1 189 ? 21.122 0.374 -21.538 1.00 94.81 189 ALA A CA 1
ATOM 1445 C C . ALA A 1 189 ? 20.388 0.058 -20.232 1.00 94.81 189 ALA A C 1
ATOM 1447 O O . ALA A 1 189 ? 20.836 0.452 -19.146 1.00 94.81 189 ALA A O 1
ATOM 1448 N N . LEU A 1 190 ? 19.281 -0.676 -20.340 1.00 93.56 190 LEU A N 1
ATOM 1449 C CA . LEU A 1 190 ? 18.544 -1.208 -19.196 1.00 93.56 190 LEU A CA 1
ATOM 1450 C C . LEU A 1 190 ? 19.045 -2.613 -18.835 1.00 93.56 190 LEU A C 1
ATOM 1452 O O . LEU A 1 190 ? 19.362 -3.392 -19.735 1.00 93.56 190 LEU A O 1
ATOM 1456 N N . PRO A 1 191 ? 19.110 -2.956 -17.537 1.00 91.06 191 PRO A N 1
ATOM 1457 C CA . PRO A 1 191 ? 19.333 -4.334 -17.123 1.00 91.06 191 PRO A CA 1
ATOM 1458 C C . PRO A 1 191 ? 18.078 -5.163 -17.407 1.00 91.06 191 PRO A C 1
ATOM 1460 O O . PRO A 1 191 ? 16.970 -4.647 -17.262 1.00 91.06 191 PRO A O 1
ATOM 1463 N N . ASP A 1 192 ? 18.267 -6.441 -17.731 1.00 94.19 192 ASP A N 1
ATOM 1464 C CA . ASP A 1 192 ? 17.203 -7.413 -17.998 1.00 94.19 192 ASP A CA 1
ATOM 1465 C C . ASP A 1 192 ? 16.344 -7.070 -19.245 1.00 94.19 192 ASP A C 1
ATOM 1467 O O . ASP A 1 192 ? 15.533 -6.137 -19.230 1.00 94.19 192 ASP A O 1
ATOM 1471 N N . PRO A 1 193 ? 16.434 -7.859 -20.336 1.00 93.88 193 PRO A N 1
ATOM 1472 C CA . PRO A 1 193 ? 15.640 -7.620 -21.541 1.00 93.88 193 PRO A CA 1
ATOM 1473 C C . PRO A 1 193 ? 14.124 -7.659 -21.306 1.00 93.88 193 PRO A C 1
ATOM 1475 O O . PRO A 1 193 ? 13.380 -6.982 -22.015 1.00 93.88 193 PRO A O 1
ATOM 1478 N N . ALA A 1 194 ? 13.644 -8.425 -20.319 1.00 95.19 194 ALA A N 1
ATOM 1479 C CA . ALA A 1 194 ? 12.223 -8.472 -19.989 1.00 95.19 194 ALA A CA 1
ATOM 1480 C C . ALA A 1 194 ? 11.756 -7.175 -19.315 1.00 95.19 194 ALA A C 1
ATOM 1482 O O . ALA A 1 194 ? 10.634 -6.732 -19.562 1.00 95.19 194 ALA A O 1
ATOM 1483 N N . PHE A 1 195 ? 12.614 -6.546 -18.508 1.00 95.44 195 PHE A N 1
ATOM 1484 C CA . PHE A 1 195 ? 12.331 -5.240 -17.920 1.00 95.44 195 PHE A CA 1
ATOM 1485 C C . PHE A 1 195 ? 12.352 -4.139 -18.986 1.00 95.44 195 PHE A C 1
ATOM 1487 O O . PHE A 1 195 ? 11.441 -3.315 -19.041 1.00 95.44 195 PHE A O 1
ATOM 1494 N N . ALA A 1 196 ? 13.321 -4.177 -19.905 1.00 94.88 196 ALA A N 1
ATOM 1495 C CA . ALA A 1 196 ? 13.361 -3.254 -21.037 1.00 94.88 196 ALA A CA 1
ATOM 1496 C C . ALA A 1 196 ? 12.121 -3.380 -21.939 1.00 94.88 196 ALA A C 1
ATOM 1498 O O . ALA A 1 196 ? 11.509 -2.377 -22.300 1.00 94.88 196 ALA A O 1
ATOM 1499 N N . ALA A 1 197 ? 11.706 -4.608 -22.270 1.00 95.12 197 ALA A N 1
ATOM 1500 C CA . ALA A 1 197 ? 10.496 -4.854 -23.053 1.00 95.12 197 ALA A CA 1
ATOM 1501 C C . ALA A 1 197 ? 9.230 -4.331 -22.357 1.00 95.12 197 ALA A C 1
ATOM 1503 O O . ALA A 1 197 ? 8.375 -3.745 -23.014 1.00 95.12 197 ALA A O 1
ATOM 1504 N N . HIS A 1 198 ? 9.141 -4.502 -21.037 1.00 95.38 198 HIS A N 1
ATOM 1505 C CA . HIS A 1 198 ? 8.041 -3.980 -20.229 1.00 95.38 198 HIS A CA 1
ATOM 1506 C C . HIS A 1 198 ? 7.957 -2.451 -20.280 1.00 95.38 198 HIS A C 1
ATOM 1508 O O . HIS A 1 198 ? 6.886 -1.901 -20.517 1.00 95.38 198 HIS A O 1
ATOM 1514 N N . ILE A 1 199 ? 9.092 -1.763 -20.127 1.00 95.00 199 ILE A N 1
ATOM 1515 C CA . ILE A 1 199 ? 9.147 -0.297 -20.211 1.00 95.00 199 ILE A CA 1
ATOM 1516 C C . ILE A 1 199 ? 8.736 0.193 -21.603 1.00 95.00 199 ILE A C 1
ATOM 1518 O O . ILE A 1 199 ? 7.980 1.154 -21.705 1.00 95.00 199 ILE A O 1
ATOM 1522 N N . ARG A 1 200 ? 9.162 -0.481 -22.679 1.00 93.44 200 ARG A N 1
ATOM 1523 C CA . ARG A 1 200 ? 8.742 -0.109 -24.043 1.00 93.44 200 ARG A CA 1
ATOM 1524 C C . ARG A 1 200 ? 7.237 -0.245 -24.264 1.00 93.44 200 ARG A C 1
ATOM 1526 O O . ARG A 1 200 ? 6.662 0.588 -24.954 1.00 93.44 200 ARG A O 1
ATOM 1533 N N . ASP A 1 201 ? 6.616 -1.283 -23.707 1.00 94.00 201 ASP A N 1
ATOM 1534 C CA . ASP A 1 201 ? 5.166 -1.491 -23.809 1.00 94.00 201 ASP A CA 1
ATOM 1535 C C . ASP A 1 201 ? 4.385 -0.420 -23.029 1.00 94.00 201 ASP A C 1
ATOM 1537 O O . ASP A 1 201 ? 3.374 0.090 -23.508 1.00 94.00 201 ASP A O 1
ATOM 1541 N N . ALA A 1 202 ? 4.895 -0.021 -21.859 1.00 91.38 202 ALA A N 1
ATOM 1542 C CA . ALA A 1 202 ? 4.299 1.032 -21.040 1.00 91.38 202 ALA A CA 1
ATOM 1543 C C . ALA A 1 202 ? 4.531 2.453 -21.595 1.00 91.38 202 ALA A C 1
ATOM 1545 O O . ALA A 1 202 ? 3.713 3.350 -21.380 1.00 91.38 202 ALA A O 1
ATOM 1546 N N . GLY A 1 203 ? 5.641 2.680 -22.302 1.00 89.12 203 GLY A N 1
ATOM 1547 C CA . GLY A 1 203 ? 6.058 4.005 -22.752 1.00 89.12 203 GLY A CA 1
ATOM 1548 C C . GLY A 1 203 ? 6.516 4.887 -21.586 1.00 89.12 203 GLY A C 1
ATOM 1549 O O . GLY A 1 203 ? 7.269 4.446 -20.725 1.00 89.12 203 GLY A O 1
ATOM 1550 N N . ARG A 1 204 ? 6.077 6.154 -21.563 1.00 89.06 204 ARG A N 1
ATOM 1551 C CA . ARG A 1 204 ? 6.523 7.168 -20.582 1.00 89.06 204 ARG A CA 1
ATOM 1552 C C . ARG A 1 204 ? 5.857 7.078 -19.216 1.00 89.06 204 ARG A C 1
ATOM 1554 O O . ARG A 1 204 ? 6.428 7.562 -18.243 1.00 89.06 204 ARG A O 1
ATOM 1561 N N . ASP A 1 205 ? 4.653 6.521 -19.156 1.00 86.62 205 ASP A N 1
ATOM 1562 C CA . ASP A 1 205 ? 3.771 6.674 -18.003 1.00 86.62 205 ASP A CA 1
ATOM 1563 C C . ASP A 1 205 ?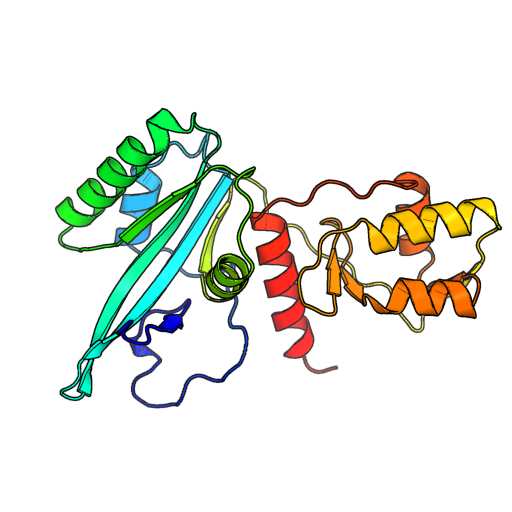 3.576 5.320 -17.307 1.00 86.62 205 ASP A C 1
ATOM 1565 O O . ASP A 1 205 ? 2.873 4.450 -17.829 1.00 86.62 205 ASP A O 1
ATOM 1569 N N . PRO A 1 206 ? 4.180 5.106 -16.125 1.00 86.31 206 PRO A N 1
ATOM 1570 C CA . PRO A 1 206 ? 3.928 3.899 -15.358 1.00 86.31 206 PRO A CA 1
ATOM 1571 C C . PRO A 1 206 ? 2.478 3.881 -14.874 1.00 86.31 206 PRO A C 1
ATOM 1573 O O . PRO A 1 206 ? 1.882 4.916 -14.559 1.00 86.31 206 PRO A O 1
ATOM 1576 N N . ALA A 1 207 ? 1.910 2.679 -14.779 1.00 82.81 207 ALA A N 1
ATOM 1577 C CA . ALA A 1 207 ? 0.558 2.512 -14.272 1.00 82.81 207 ALA A CA 1
ATOM 1578 C C . ALA A 1 207 ? 0.443 3.064 -12.835 1.00 82.81 207 ALA A C 1
ATOM 1580 O O . ALA A 1 207 ? 1.348 2.860 -12.018 1.00 82.81 207 ALA A O 1
ATOM 1581 N N . PRO A 1 208 ? -0.668 3.740 -12.485 1.00 81.31 208 PRO A N 1
ATOM 1582 C CA . PRO A 1 208 ? -0.875 4.219 -11.128 1.00 81.31 208 PRO A CA 1
ATOM 1583 C C . PRO A 1 208 ? -0.944 3.037 -10.157 1.00 81.31 208 PRO A C 1
ATOM 1585 O O . PRO A 1 208 ? -1.691 2.078 -10.363 1.00 81.31 208 PRO A O 1
ATOM 1588 N N . VAL A 1 209 ? -0.181 3.123 -9.068 1.00 85.69 209 VAL A N 1
ATOM 1589 C CA . VAL A 1 209 ? -0.078 2.044 -8.083 1.00 85.69 209 VAL A CA 1
ATOM 1590 C C . VAL A 1 209 ? -0.908 2.371 -6.849 1.00 85.69 209 VAL A C 1
ATOM 1592 O O . VAL A 1 209 ? -0.666 3.351 -6.147 1.00 85.69 209 VAL A O 1
ATOM 1595 N N . GLY A 1 210 ? -1.882 1.508 -6.564 1.00 83.94 210 GLY A N 1
ATOM 1596 C CA . GLY A 1 210 ? -2.705 1.607 -5.367 1.00 83.94 210 GLY A CA 1
ATOM 1597 C C . GLY A 1 210 ? -1.973 1.194 -4.087 1.00 83.94 210 GLY A C 1
ATOM 1598 O O . GLY A 1 210 ? -0.956 0.498 -4.090 1.00 83.94 210 GLY A O 1
AT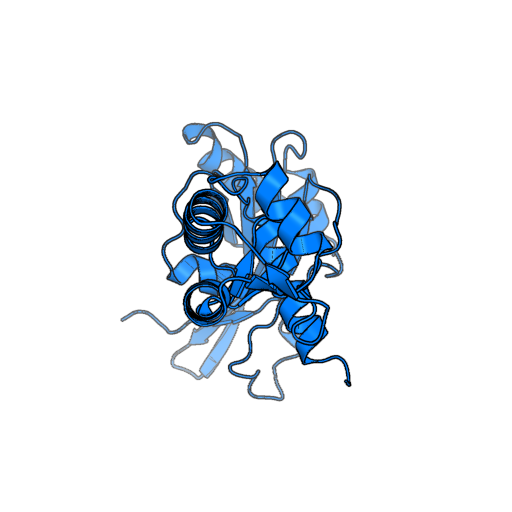OM 1599 N N . ALA A 1 211 ? -2.567 1.563 -2.958 1.00 83.50 211 ALA A N 1
ATOM 1600 C CA . ALA A 1 211 ? -2.090 1.273 -1.611 1.00 83.50 211 ALA A CA 1
ATOM 1601 C C . ALA A 1 211 ? -1.721 -0.189 -1.336 1.00 83.50 211 ALA A C 1
ATOM 1603 O O . ALA A 1 211 ? -0.686 -0.482 -0.739 1.00 83.50 211 ALA A O 1
ATOM 1604 N N . VAL A 1 212 ? -2.601 -1.108 -1.739 1.00 87.94 212 VAL A N 1
ATOM 1605 C CA . VAL A 1 212 ? -2.426 -2.551 -1.538 1.00 87.94 212 VAL A CA 1
ATOM 1606 C C . VAL A 1 212 ? -1.183 -3.037 -2.270 1.00 87.94 212 VAL A C 1
ATOM 1608 O O . VAL A 1 212 ? -0.396 -3.798 -1.711 1.00 87.94 212 VAL A O 1
ATOM 1611 N N . THR A 1 213 ? -0.990 -2.580 -3.505 1.00 89.00 213 THR A N 1
ATOM 1612 C CA . THR A 1 213 ? 0.156 -2.968 -4.323 1.00 89.00 213 THR A CA 1
ATOM 1613 C C . THR A 1 213 ? 1.456 -2.439 -3.726 1.00 89.00 213 THR A C 1
ATOM 1615 O O . THR A 1 213 ? 2.398 -3.207 -3.577 1.00 89.00 213 THR A O 1
ATOM 1618 N N . LEU A 1 214 ? 1.483 -1.184 -3.267 1.00 86.56 214 LEU A N 1
ATOM 1619 C CA . LEU A 1 214 ? 2.638 -0.613 -2.561 1.00 86.56 214 LEU A CA 1
ATOM 1620 C C . LEU A 1 214 ? 2.972 -1.381 -1.275 1.00 86.56 214 LEU A C 1
ATOM 1622 O O . LEU A 1 214 ? 4.134 -1.684 -1.015 1.00 86.56 214 LEU A O 1
ATOM 1626 N N . HIS A 1 215 ? 1.956 -1.741 -0.486 1.00 87.00 215 HIS A N 1
ATOM 1627 C CA . HIS A 1 215 ? 2.137 -2.537 0.726 1.00 87.00 215 HIS A CA 1
ATOM 1628 C C . HIS A 1 215 ? 2.740 -3.915 0.419 1.00 87.00 215 HIS A C 1
ATOM 1630 O O . HIS A 1 215 ? 3.683 -4.342 1.080 1.00 87.00 215 HIS A O 1
ATOM 1636 N N . ARG A 1 216 ? 2.227 -4.601 -0.608 1.00 89.62 216 ARG A N 1
ATOM 1637 C CA . ARG A 1 216 ? 2.749 -5.909 -1.025 1.00 89.62 216 ARG A CA 1
ATOM 1638 C C . ARG A 1 216 ? 4.157 -5.810 -1.617 1.00 89.62 216 ARG A C 1
ATOM 1640 O O . ARG A 1 216 ? 4.963 -6.694 -1.351 1.00 89.62 216 ARG A O 1
ATOM 1647 N N . ALA A 1 217 ? 4.474 -4.740 -2.349 1.00 89.00 217 ALA A N 1
ATOM 1648 C CA . ALA A 1 217 ? 5.824 -4.488 -2.856 1.00 89.00 217 ALA A CA 1
ATOM 1649 C C . ALA A 1 217 ? 6.821 -4.296 -1.704 1.00 89.00 217 ALA A C 1
ATOM 1651 O O . ALA A 1 217 ? 7.924 -4.839 -1.721 1.00 89.00 217 ALA A O 1
ATOM 1652 N N . LEU A 1 218 ? 6.411 -3.580 -0.654 1.00 86.81 218 LEU A N 1
ATOM 1653 C CA . LEU A 1 218 ? 7.216 -3.429 0.553 1.00 86.81 218 LEU A CA 1
ATOM 1654 C C . LEU A 1 218 ? 7.398 -4.767 1.290 1.00 86.81 218 LEU A C 1
ATOM 1656 O O . LEU A 1 218 ? 8.509 -5.077 1.714 1.00 86.81 218 LEU A O 1
ATOM 1660 N N . ALA A 1 219 ? 6.341 -5.579 1.401 1.00 86.19 219 ALA A N 1
ATOM 1661 C CA . ALA A 1 219 ? 6.427 -6.922 1.978 1.00 86.19 219 ALA A CA 1
ATOM 1662 C C . ALA A 1 219 ? 7.400 -7.819 1.192 1.00 86.19 219 ALA A C 1
ATOM 1664 O O . ALA A 1 219 ? 8.196 -8.546 1.784 1.00 86.19 219 ALA A O 1
ATOM 1665 N N . ASP A 1 220 ? 7.380 -7.736 -0.140 1.00 89.56 220 ASP A N 1
ATOM 1666 C CA . ASP A 1 220 ? 8.310 -8.450 -1.015 1.00 89.56 220 ASP A CA 1
ATOM 1667 C C . ASP A 1 220 ? 9.772 -8.026 -0.789 1.00 89.56 220 ASP A C 1
ATOM 1669 O O . ASP A 1 220 ? 10.649 -8.875 -0.610 1.00 89.56 220 ASP A O 1
ATOM 1673 N N . LEU A 1 221 ? 10.033 -6.720 -0.667 1.00 87.12 221 LEU A N 1
ATOM 1674 C CA . LEU A 1 221 ? 11.358 -6.188 -0.326 1.00 87.12 221 LEU A CA 1
ATOM 1675 C C . LEU A 1 221 ? 11.861 -6.654 1.046 1.00 87.12 221 LEU A C 1
ATOM 1677 O O . LEU A 1 221 ? 13.042 -6.962 1.201 1.00 87.12 221 LEU A O 1
ATOM 1681 N N . VAL A 1 222 ? 10.985 -6.719 2.051 1.00 83.25 222 VAL A N 1
ATOM 1682 C CA . VAL A 1 222 ? 11.352 -7.237 3.379 1.00 83.25 222 VAL A CA 1
ATOM 1683 C C . VAL A 1 222 ? 11.701 -8.726 3.290 1.00 83.25 222 VAL A C 1
ATOM 1685 O O . VAL A 1 222 ? 12.749 -9.136 3.786 1.00 83.25 222 VAL A O 1
ATOM 1688 N N . ARG A 1 223 ? 10.895 -9.538 2.590 1.00 83.06 223 ARG A N 1
ATOM 1689 C CA . ARG A 1 223 ? 11.174 -10.977 2.421 1.00 83.06 223 ARG A CA 1
ATOM 1690 C C . ARG A 1 223 ? 12.477 -11.241 1.672 1.00 83.06 223 ARG A C 1
ATOM 1692 O O . ARG A 1 223 ? 13.251 -12.099 2.088 1.00 83.06 223 ARG A O 1
ATOM 1699 N N . THR A 1 224 ? 12.733 -10.508 0.592 1.00 81.31 224 THR A N 1
ATOM 1700 C CA . THR A 1 224 ? 13.942 -10.679 -0.232 1.00 81.31 224 THR A CA 1
ATOM 1701 C C . THR A 1 224 ? 15.220 -10.244 0.482 1.00 81.31 224 THR A C 1
ATOM 1703 O O . THR A 1 224 ? 16.272 -10.823 0.225 1.00 81.31 224 THR A O 1
ATOM 1706 N N . ARG A 1 225 ? 15.156 -9.282 1.416 1.00 72.94 225 ARG A N 1
ATOM 1707 C CA . ARG A 1 225 ? 16.296 -8.934 2.288 1.00 72.94 225 ARG A CA 1
ATOM 1708 C C . ARG A 1 225 ? 16.621 -10.016 3.318 1.00 72.94 225 ARG A C 1
ATOM 1710 O O . ARG A 1 225 ? 17.787 -10.180 3.663 1.00 72.94 225 ARG A O 1
ATOM 1717 N N . VAL A 1 226 ? 15.601 -10.709 3.827 1.00 57.78 226 VAL A N 1
ATOM 1718 C CA . VAL A 1 226 ? 15.740 -11.740 4.871 1.00 57.78 226 VAL A CA 1
ATOM 1719 C C . VAL A 1 226 ? 16.1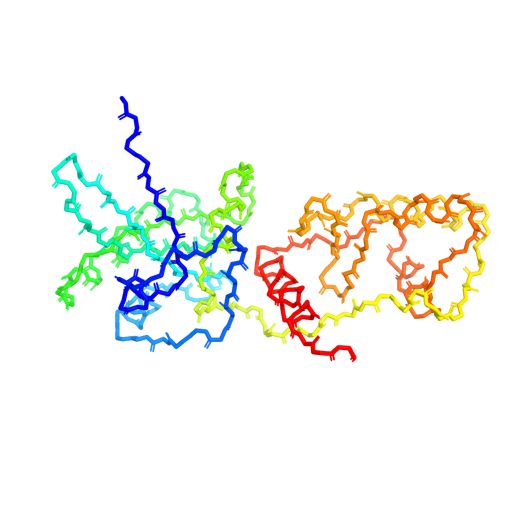20 -13.108 4.284 1.00 57.78 226 VAL A C 1
ATOM 1721 O O . VAL A 1 226 ? 16.737 -13.923 4.969 1.00 57.78 226 VAL A O 1
ATOM 1724 N N . ALA A 1 227 ? 15.785 -13.377 3.020 1.00 47.06 227 ALA A N 1
ATOM 1725 C CA . ALA A 1 227 ? 16.167 -14.614 2.347 1.00 47.06 227 ALA A CA 1
ATOM 1726 C C . ALA A 1 227 ? 17.704 -14.718 2.182 1.00 47.06 227 ALA A C 1
ATOM 1728 O O . ALA A 1 227 ? 18.333 -13.756 1.734 1.00 47.06 227 ALA A O 1
ATOM 1729 N N . PRO A 1 228 ? 18.334 -15.864 2.516 1.00 35.41 228 PRO A N 1
ATOM 1730 C CA . PRO A 1 228 ? 19.757 -16.062 2.257 1.00 35.41 228 PRO A CA 1
ATOM 1731 C C . PRO A 1 228 ? 20.009 -16.048 0.743 1.00 35.41 228 PRO A C 1
ATOM 1733 O O . PRO A 1 228 ? 19.325 -16.753 -0.000 1.00 35.41 228 PRO A O 1
ATOM 1736 N N . ARG A 1 229 ? 20.970 -15.224 0.306 1.00 38.94 229 ARG A N 1
ATOM 1737 C CA . ARG A 1 229 ? 21.507 -15.247 -1.063 1.00 38.94 229 ARG A CA 1
ATOM 1738 C C . ARG A 1 229 ? 22.273 -16.534 -1.337 1.00 38.94 229 ARG A C 1
ATOM 1740 O O . ARG A 1 229 ? 22.999 -16.981 -0.418 1.00 38.94 229 ARG A O 1
#